Protein AF-A0AAW1Y9J2-F1 (afdb_monomer)

Secondary structure (DSSP, 8-state):
-HHHHHHHHHHHIIIIIHHHHTS--SSPPPHHHHHHHHHHHHHHHHHHHHHHH---TTHHHHHHHHHHHHHHHHHHHHTTGGGGS-HHHHHHHHHHHHHHHHHHHHHHH-S-----HHHHHHHHHHHHHHHHHHHHHHHHHHHHHHHHHHHHHHHHHHHHHHHHHHHHHH-----HHHHHHHHHHHHHHHHTT-

Radius of gyration: 31.31 Å; Cα contacts (8 Å, |Δi|>4): 108; chains: 1; bounding box: 86×33×88 Å

Nearest PDB structures (foldseek):
  4m70-assembly1_A  TM=5.738E-01  e=6.925E-02  Solanum tuberosum
  1x8z-assembly1_A-2  TM=3.101E-01  e=1.936E-01  Arabidopsis thaliana
  1x8z-assembly3_A  TM=3.101E-01  e=1.936E-01  Arabidopsis thaliana
  9b6j-assembly1_A  TM=3.248E-01  e=1.858E+00  Mus musculus
  9crw-assembly1_C  TM=2.148E-01  e=5.411E-01  Candida albicans

Structure (mmCIF, N/CA/C/O backbone):
data_AF-A0AAW1Y9J2-F1
#
_entry.id   AF-A0AAW1Y9J2-F1
#
loop_
_atom_site.group_PDB
_atom_site.id
_atom_site.type_symbol
_atom_site.label_atom_id
_atom_site.label_alt_id
_atom_site.label_comp_id
_atom_site.label_asym_id
_atom_site.label_entity_id
_atom_site.label_seq_id
_atom_site.pdbx_PDB_ins_code
_atom_site.Cartn_x
_atom_site.Cartn_y
_atom_site.Cartn_z
_atom_site.occupancy
_atom_site.B_iso_or_equiv
_atom_site.auth_seq_id
_atom_site.auth_comp_id
_atom_site.auth_asym_id
_atom_site.auth_atom_id
_atom_site.pdbx_PDB_model_num
ATOM 1 N N . MET A 1 1 ? 6.818 15.331 -27.426 1.00 43.34 1 MET A N 1
ATOM 2 C CA . MET A 1 1 ? 6.517 14.108 -26.644 1.00 43.34 1 MET A CA 1
ATOM 3 C C . MET A 1 1 ? 5.775 14.387 -25.335 1.00 43.34 1 MET A C 1
ATOM 5 O O . MET A 1 1 ? 5.009 13.537 -24.921 1.00 43.34 1 MET A O 1
ATOM 9 N N . ASP A 1 2 ? 5.926 15.562 -24.715 1.00 47.47 2 ASP A N 1
ATOM 10 C CA . ASP A 1 2 ? 5.271 15.920 -23.438 1.00 47.47 2 ASP A CA 1
ATOM 11 C C . ASP A 1 2 ? 3.738 16.169 -23.536 1.00 47.47 2 ASP A C 1
ATOM 13 O O . ASP A 1 2 ? 3.001 16.033 -22.562 1.00 47.47 2 ASP A O 1
ATOM 17 N N . GLY A 1 3 ? 3.218 16.491 -24.729 1.00 41.44 3 GLY A N 1
ATOM 18 C CA . GLY A 1 3 ? 1.814 16.889 -24.924 1.00 41.44 3 GLY A CA 1
ATOM 19 C C . GLY A 1 3 ? 0.778 15.760 -24.844 1.00 41.44 3 GLY A C 1
ATOM 20 O O . GLY A 1 3 ? -0.296 15.966 -24.285 1.00 41.44 3 GLY A O 1
ATOM 21 N N . GLU A 1 4 ? 1.084 14.566 -25.358 1.00 44.75 4 GLU A N 1
ATOM 22 C CA . GLU A 1 4 ? 0.134 13.438 -25.364 1.00 44.75 4 GLU A CA 1
ATOM 23 C C . GLU A 1 4 ? -0.032 12.812 -23.981 1.00 44.75 4 GLU A C 1
ATOM 25 O O . GLU A 1 4 ? -1.148 12.49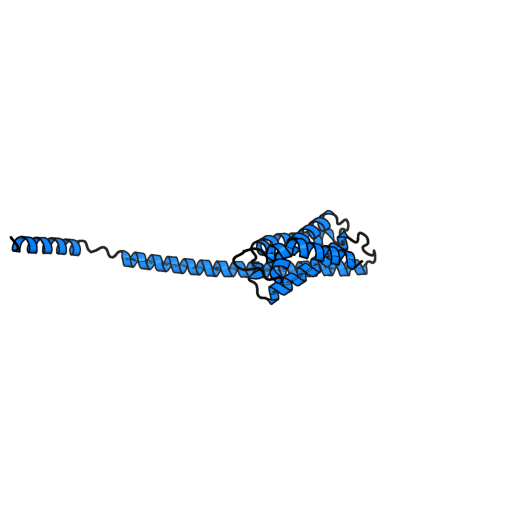9 -23.580 1.00 44.75 4 GLU A O 1
ATOM 30 N N . VAL A 1 5 ? 1.055 12.694 -23.214 1.00 48.16 5 VAL A N 1
ATOM 31 C CA . VAL A 1 5 ? 1.004 12.177 -21.838 1.00 48.16 5 VAL A CA 1
ATOM 32 C C . VAL A 1 5 ? 0.222 13.135 -20.945 1.00 48.16 5 VAL A C 1
ATOM 34 O O . VAL A 1 5 ? -0.673 12.705 -20.221 1.00 48.16 5 VAL A O 1
ATOM 37 N N . LYS A 1 6 ? 0.474 14.446 -21.062 1.00 51.06 6 LYS A N 1
ATOM 38 C CA . LYS A 1 6 ? -0.320 15.468 -20.368 1.00 51.06 6 LYS A CA 1
ATOM 39 C C . LYS A 1 6 ? -1.777 15.473 -20.820 1.00 51.06 6 LYS A C 1
ATOM 41 O O . LYS A 1 6 ? -2.652 15.695 -19.993 1.00 51.06 6 LYS A O 1
ATOM 46 N N . SER A 1 7 ? -2.055 15.210 -22.097 1.00 60.84 7 SER A N 1
ATOM 47 C CA . SER A 1 7 ? -3.420 15.103 -22.622 1.00 60.84 7 SER A CA 1
ATOM 48 C C . SER A 1 7 ? -4.154 13.877 -22.074 1.00 60.84 7 SER A C 1
ATOM 50 O O . SER A 1 7 ? -5.277 14.020 -21.601 1.00 60.84 7 SER A O 1
ATOM 52 N N . LEU A 1 8 ? -3.520 12.701 -22.060 1.00 58.09 8 LEU A N 1
ATOM 53 C CA . LEU A 1 8 ? -4.088 11.471 -21.500 1.00 58.09 8 LEU A CA 1
ATOM 54 C C . LEU A 1 8 ? -4.313 11.590 -19.995 1.00 58.09 8 LEU A C 1
ATOM 56 O O . LEU A 1 8 ? -5.394 11.252 -19.521 1.00 58.09 8 LEU A O 1
ATOM 60 N N . ALA A 1 9 ? -3.338 12.132 -19.262 1.00 58.12 9 ALA A N 1
ATOM 61 C CA . ALA A 1 9 ? -3.473 12.399 -17.836 1.00 58.12 9 ALA A CA 1
ATOM 62 C C . ALA A 1 9 ? -4.612 13.386 -17.554 1.00 58.12 9 ALA A C 1
ATOM 64 O O . ALA A 1 9 ? -5.444 13.129 -16.692 1.00 58.12 9 ALA A O 1
ATOM 65 N N . ARG A 1 10 ? -4.713 14.472 -18.330 1.00 63.59 10 ARG A N 1
ATOM 66 C CA . ARG A 1 10 ? -5.793 15.462 -18.206 1.00 63.59 10 ARG A CA 1
ATOM 67 C C . ARG A 1 10 ? -7.162 14.862 -18.527 1.00 63.59 10 ARG A C 1
ATOM 69 O O . ARG A 1 10 ? -8.117 15.112 -17.804 1.00 63.59 10 ARG A O 1
ATOM 76 N N . LYS A 1 11 ? -7.249 14.019 -19.558 1.00 70.75 11 LYS A N 1
ATOM 77 C CA . LYS A 1 11 ? -8.491 13.348 -19.960 1.00 70.75 11 LYS A CA 1
ATOM 78 C C . LYS A 1 11 ? -8.935 12.302 -18.933 1.00 70.75 11 LYS A C 1
ATOM 80 O O . LYS A 1 11 ? -10.123 12.216 -18.638 1.00 70.75 11 LYS A O 1
ATOM 85 N N . LEU A 1 12 ? -7.998 11.549 -18.350 1.00 65.00 12 LEU A N 1
ATOM 86 C CA . LEU A 1 12 ? -8.255 10.632 -17.231 1.00 65.00 12 LEU A CA 1
ATOM 87 C C . LEU A 1 12 ? -8.737 11.387 -15.985 1.00 65.00 12 LEU A C 1
ATOM 89 O O . LEU A 1 12 ? -9.756 11.006 -15.4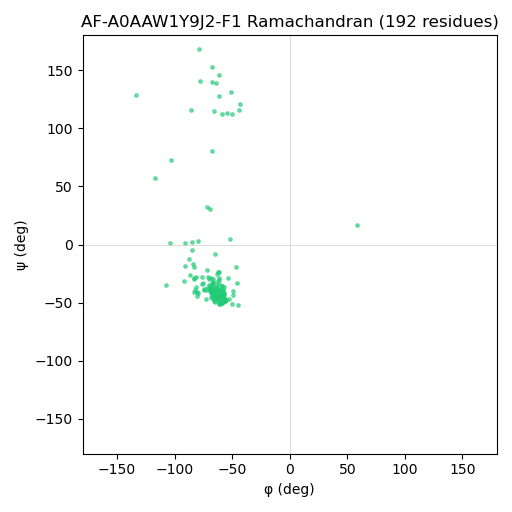15 1.00 65.00 12 LEU A O 1
ATOM 93 N N . VAL A 1 13 ? -8.073 12.493 -15.629 1.00 65.44 13 VAL A N 1
ATOM 94 C CA . VAL A 1 13 ? -8.474 13.392 -14.531 1.00 65.44 13 VAL A CA 1
ATOM 95 C C . VAL A 1 13 ? -9.897 13.915 -14.739 1.00 65.44 13 VAL A C 1
ATOM 97 O O . VAL A 1 13 ? -10.739 13.817 -13.852 1.00 65.44 13 VAL A O 1
ATOM 100 N N . GLU A 1 14 ? -10.214 14.416 -15.932 1.00 68.12 14 GLU A N 1
ATOM 101 C CA . GLU A 1 14 ? -11.544 14.954 -16.239 1.00 68.12 14 GLU A CA 1
ATOM 102 C C . GLU A 1 14 ? -12.645 13.889 -16.245 1.00 68.12 14 GLU A C 1
ATOM 104 O O . GLU A 1 14 ? -13.771 14.187 -15.851 1.00 68.12 14 GLU A O 1
ATOM 109 N N . THR A 1 15 ? -12.328 12.665 -16.673 1.00 71.25 15 THR A N 1
ATOM 110 C CA . THR A 1 15 ? -13.311 11.579 -16.814 1.00 71.25 15 THR A CA 1
ATOM 111 C C . THR A 1 15 ? -13.593 10.881 -15.485 1.00 71.25 15 THR A C 1
ATOM 113 O O . THR A 1 15 ? -14.730 10.487 -15.236 1.00 71.25 15 THR A O 1
ATOM 116 N N . LEU A 1 16 ? -12.578 10.718 -14.632 1.00 63.06 16 LEU A N 1
ATOM 117 C CA . LEU A 1 16 ? -12.678 9.895 -13.427 1.00 63.06 16 LEU A CA 1
ATOM 118 C C . LEU A 1 16 ? -12.731 10.717 -12.132 1.00 63.06 16 LEU A C 1
ATOM 120 O O . LEU A 1 16 ? -13.452 10.335 -11.215 1.00 63.06 16 LEU A O 1
ATOM 124 N N . GLU A 1 17 ? -12.040 11.861 -12.047 1.00 67.50 17 GLU A N 1
ATOM 125 C CA . GLU A 1 17 ? -11.981 12.634 -10.796 1.00 67.50 17 GLU A CA 1
ATOM 126 C C . GLU A 1 17 ? -13.211 13.541 -10.610 1.00 67.50 17 GLU A C 1
ATOM 128 O O . GLU A 1 17 ? -13.752 13.627 -9.506 1.00 67.50 17 GLU A O 1
ATOM 133 N N . LYS A 1 18 ? -13.716 14.176 -11.680 1.00 66.81 18 LYS A N 1
ATOM 134 C CA . LYS A 1 18 ? -14.884 15.084 -11.607 1.00 66.81 18 LYS A CA 1
ATOM 135 C C . LYS A 1 18 ? -16.161 14.428 -11.050 1.00 66.81 18 LYS A C 1
ATOM 137 O O . LYS A 1 18 ? -16.786 15.045 -10.188 1.00 66.81 18 LYS A O 1
ATOM 142 N N . PRO A 1 19 ? -16.567 13.214 -11.475 1.00 66.38 19 PRO A N 1
ATOM 143 C CA . PRO A 1 19 ? -17.771 12.570 -10.942 1.00 66.38 19 PRO A CA 1
ATOM 144 C C . PRO A 1 19 ? -17.642 12.182 -9.464 1.00 66.38 19 PRO A C 1
ATOM 146 O O . PRO A 1 19 ? -18.617 12.249 -8.721 1.00 66.38 19 PRO A O 1
ATOM 149 N N . LEU A 1 20 ? -16.438 11.804 -9.019 1.00 62.31 20 LEU A N 1
ATOM 150 C CA . LEU A 1 20 ? -16.172 11.408 -7.633 1.00 62.31 20 LEU A CA 1
ATOM 151 C C . LEU A 1 20 ? -16.207 12.605 -6.674 1.00 62.31 20 LEU A C 1
ATOM 153 O O . LEU A 1 20 ? -16.742 12.485 -5.571 1.00 62.31 20 LEU A O 1
ATOM 157 N N . LEU A 1 21 ? -15.706 13.764 -7.116 1.00 62.78 21 LEU A N 1
ATOM 158 C CA . LEU A 1 21 ? -15.782 15.032 -6.377 1.00 62.78 21 LEU A CA 1
ATOM 159 C C . LEU A 1 21 ? -17.218 15.555 -6.241 1.00 62.78 21 LEU A C 1
ATOM 161 O O . LEU A 1 21 ? -17.530 16.229 -5.264 1.00 62.78 21 LEU A O 1
ATOM 165 N N . ALA A 1 22 ? -18.082 15.241 -7.210 1.00 60.78 22 ALA A N 1
ATOM 166 C CA . ALA A 1 22 ? -19.486 15.649 -7.237 1.00 60.78 22 ALA A CA 1
ATOM 167 C C . ALA A 1 22 ? -20.444 14.631 -6.581 1.00 60.78 22 ALA A C 1
ATOM 169 O O . ALA A 1 22 ? -21.656 14.837 -6.597 1.00 60.78 22 ALA A O 1
ATOM 170 N N . SER A 1 23 ? -19.933 13.517 -6.042 1.00 59.97 23 SER A N 1
ATOM 171 C CA . SER A 1 23 ? -20.767 12.460 -5.458 1.00 59.97 23 SER A CA 1
ATOM 172 C C . SER A 1 23 ? -21.278 12.825 -4.054 1.00 59.97 23 SER A C 1
ATOM 174 O O . SER A 1 23 ? -20.531 13.360 -3.238 1.00 59.97 23 SER A O 1
ATOM 176 N N . ASN A 1 24 ? -22.538 12.483 -3.746 1.00 53.78 24 ASN A N 1
ATOM 177 C CA . ASN A 1 24 ? -23.208 12.722 -2.450 1.00 53.78 24 ASN A CA 1
ATOM 178 C C . ASN A 1 24 ? -22.699 11.818 -1.300 1.00 53.78 24 ASN A C 1
ATOM 180 O O . ASN A 1 24 ? -23.464 11.418 -0.425 1.00 53.78 24 ASN A O 1
ATOM 184 N N . VAL A 1 25 ? -21.420 11.440 -1.303 1.00 58.00 25 VAL A N 1
ATOM 185 C CA . VAL A 1 25 ? -20.808 10.688 -0.198 1.00 58.00 25 VAL A CA 1
ATOM 186 C C . VAL A 1 25 ? -20.743 11.600 1.038 1.00 58.00 25 VAL A C 1
ATOM 188 O O . VAL A 1 25 ? -20.417 12.775 0.899 1.00 58.00 25 VAL A O 1
ATOM 191 N N . GLU A 1 26 ? -21.023 11.060 2.237 1.00 56.56 26 GLU A N 1
ATOM 192 C CA . GLU A 1 26 ? -21.107 11.762 3.547 1.00 56.56 26 GLU A CA 1
ATOM 193 C C . GLU A 1 26 ? -19.956 12.738 3.851 1.00 56.56 26 GLU A C 1
ATOM 195 O O . GLU A 1 26 ? -20.099 13.650 4.664 1.00 56.56 26 GLU A O 1
ATOM 200 N N . ARG A 1 27 ? -18.824 12.584 3.162 1.00 63.22 27 ARG A N 1
ATOM 201 C CA . ARG A 1 27 ? -17.836 13.643 2.973 1.00 63.22 27 ARG A CA 1
ATOM 202 C C . ARG A 1 27 ? -17.410 13.690 1.503 1.00 63.22 27 ARG A C 1
ATOM 204 O O . ARG A 1 27 ? -16.988 12.654 0.974 1.00 63.22 27 ARG A O 1
ATOM 211 N N . PRO A 1 28 ? -17.441 14.862 0.847 1.00 62.53 28 PRO A N 1
ATOM 212 C CA . PRO A 1 28 ? -16.785 15.016 -0.440 1.00 62.53 28 PRO A CA 1
ATOM 213 C C . PRO A 1 28 ? -15.285 14.765 -0.255 1.00 62.53 28 PRO A C 1
ATOM 215 O O . PRO A 1 28 ? -14.646 15.324 0.641 1.00 62.53 28 PRO A O 1
ATOM 218 N N . LEU A 1 29 ? -14.730 13.873 -1.075 1.00 65.31 29 LEU A N 1
ATOM 219 C CA . LEU A 1 29 ? -13.299 13.590 -1.076 1.00 65.31 29 LEU A CA 1
ATOM 220 C C . LEU A 1 29 ? -12.536 14.845 -1.509 1.00 65.31 29 LEU A C 1
ATOM 222 O O . LEU A 1 29 ? -12.933 15.535 -2.448 1.00 65.31 29 LEU A O 1
ATOM 226 N N . LYS A 1 30 ? -11.412 15.141 -0.859 1.00 70.12 30 LYS A N 1
ATOM 227 C CA . LYS A 1 30 ? -10.513 16.207 -1.324 1.00 70.12 30 LYS A CA 1
ATOM 228 C C . LYS A 1 30 ? -9.880 15.781 -2.649 1.00 70.12 30 LYS A C 1
ATOM 230 O O . LYS A 1 30 ? -9.637 14.595 -2.862 1.00 70.12 30 LYS A O 1
ATOM 235 N N . GLN A 1 31 ? -9.506 16.738 -3.502 1.00 65.25 31 GLN A N 1
ATOM 236 C CA . GLN A 1 31 ? -8.824 16.454 -4.777 1.00 65.25 31 GLN A CA 1
ATOM 237 C C . GLN A 1 31 ? -7.633 15.494 -4.611 1.00 65.25 31 GLN A C 1
ATOM 239 O O . GLN A 1 31 ? -7.429 14.591 -5.416 1.00 65.25 31 GLN A O 1
ATOM 244 N N . SER A 1 32 ? -6.863 15.666 -3.533 1.00 61.09 32 SER A N 1
ATOM 245 C CA . SER A 1 32 ? -5.717 14.817 -3.197 1.00 61.09 32 SER A CA 1
ATOM 246 C C . SER A 1 32 ? -6.095 13.359 -2.911 1.00 61.09 32 SER A C 1
ATOM 248 O O . SER A 1 32 ? -5.312 12.462 -3.197 1.00 61.09 32 SER A O 1
ATOM 250 N N . GLU A 1 33 ? -7.285 13.124 -2.360 1.00 69.62 33 GLU A N 1
ATOM 251 C CA . GLU A 1 33 ? -7.813 11.798 -2.026 1.00 69.62 33 GLU A CA 1
ATOM 252 C C . GLU A 1 33 ? -8.396 11.110 -3.269 1.00 69.62 33 GLU A C 1
ATOM 254 O O . GLU A 1 33 ? -8.165 9.923 -3.498 1.00 69.62 33 GLU A O 1
ATOM 259 N N . VAL A 1 34 ? -9.100 11.878 -4.109 1.00 72.12 34 VAL A N 1
ATOM 260 C CA . VAL A 1 34 ? -9.661 11.402 -5.383 1.00 72.12 34 VAL A CA 1
ATOM 261 C C . VAL A 1 34 ? -8.560 10.963 -6.335 1.00 72.12 34 VAL A C 1
ATOM 263 O O . VAL A 1 34 ? -8.662 9.894 -6.937 1.00 72.12 34 VAL A O 1
ATOM 266 N N . TRP A 1 35 ? -7.484 11.744 -6.419 1.00 72.12 35 TRP A N 1
ATOM 267 C CA . TRP A 1 35 ? -6.334 11.421 -7.253 1.00 72.12 35 TRP A CA 1
ATOM 268 C C . TRP A 1 35 ? -5.780 10.032 -6.914 1.00 72.12 35 TRP A C 1
ATOM 270 O O . TRP A 1 35 ? -5.606 9.184 -7.782 1.00 72.12 35 TRP A O 1
ATOM 280 N N . LEU A 1 36 ? -5.590 9.739 -5.632 1.00 75.00 36 LEU A N 1
ATOM 281 C CA . LEU A 1 36 ? -4.942 8.507 -5.198 1.00 75.00 36 LEU A CA 1
ATOM 282 C C . LEU A 1 36 ? -5.786 7.256 -5.479 1.00 75.00 36 LEU A C 1
ATOM 284 O O . LEU A 1 36 ? -5.266 6.253 -5.966 1.00 75.00 36 LEU A O 1
ATOM 288 N N . ILE A 1 37 ? -7.095 7.341 -5.243 1.00 75.50 37 ILE A N 1
ATOM 289 C CA . ILE A 1 37 ? -8.053 6.265 -5.540 1.00 75.50 37 ILE A CA 1
ATOM 290 C C . ILE A 1 37 ? -8.169 6.032 -7.055 1.00 75.50 37 ILE A C 1
ATOM 292 O O . ILE A 1 37 ? -8.364 4.904 -7.499 1.00 75.50 37 ILE A O 1
ATOM 296 N N . THR A 1 38 ? -8.020 7.091 -7.851 1.00 77.56 38 THR A N 1
ATOM 297 C CA . THR A 1 38 ? -8.190 7.046 -9.308 1.00 77.56 38 THR A CA 1
ATOM 298 C C . THR A 1 38 ? -6.934 6.562 -10.032 1.00 77.56 38 THR A C 1
ATOM 300 O O . THR A 1 38 ? -7.018 5.775 -10.972 1.00 77.56 38 THR A O 1
ATOM 303 N N . TRP A 1 39 ? -5.758 7.012 -9.597 1.00 79.31 39 TRP A N 1
ATOM 304 C CA . TRP A 1 39 ? -4.490 6.751 -10.280 1.00 79.31 39 TRP A CA 1
ATOM 305 C C . TRP A 1 39 ? -3.836 5.439 -9.875 1.00 79.31 39 TRP A C 1
ATOM 307 O O . TRP A 1 39 ? -3.116 4.840 -10.674 1.00 79.31 39 TRP A O 1
ATOM 317 N N . PHE A 1 40 ? -4.114 4.951 -8.668 1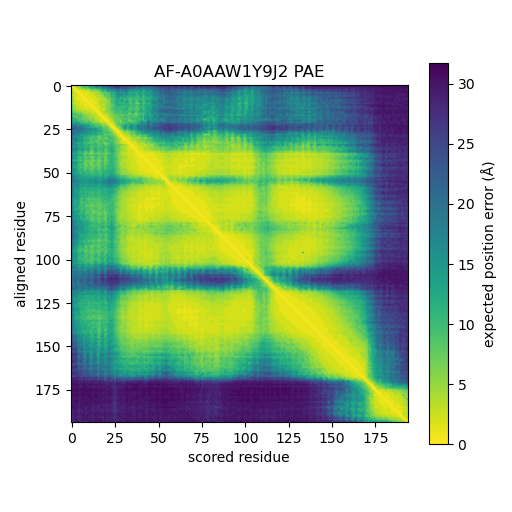.00 88.31 40 PHE A N 1
ATOM 318 C CA . PHE A 1 40 ? -3.563 3.688 -8.201 1.00 88.31 40 PHE A CA 1
ATOM 319 C C . PHE A 1 40 ? -3.932 2.491 -9.107 1.00 88.31 40 PHE A C 1
ATOM 321 O O . PHE A 1 40 ? -3.017 1.787 -9.541 1.00 88.31 40 PHE A O 1
ATOM 328 N N . PRO A 1 41 ? -5.212 2.267 -9.484 1.00 87.19 41 PRO A N 1
ATOM 329 C CA . PRO A 1 41 ? -5.574 1.177 -10.394 1.00 87.19 41 PRO A CA 1
ATOM 330 C C . PRO A 1 41 ? -4.926 1.310 -11.775 1.00 87.19 41 PRO A C 1
ATOM 332 O O . PRO A 1 41 ? -4.567 0.306 -12.389 1.00 87.19 41 PRO A O 1
ATOM 335 N N . VAL A 1 42 ? -4.745 2.546 -12.253 1.00 84.75 42 VAL A N 1
ATOM 336 C CA . VAL A 1 42 ? -4.071 2.822 -13.527 1.00 84.75 42 VAL A CA 1
ATOM 337 C C . VAL A 1 42 ? -2.611 2.389 -13.447 1.00 84.75 42 VAL A C 1
ATOM 339 O O . VAL A 1 42 ? -2.152 1.646 -14.310 1.00 84.75 42 VAL A O 1
ATOM 342 N N . LEU A 1 43 ? -1.881 2.790 -12.402 1.00 88.12 43 LEU A N 1
ATOM 343 C CA . LEU A 1 43 ? -0.491 2.369 -12.230 1.00 88.12 43 LEU A CA 1
ATOM 344 C C . LEU A 1 43 ? -0.370 0.844 -12.123 1.00 88.12 43 LEU A C 1
ATOM 346 O O . LEU A 1 43 ? 0.499 0.262 -12.771 1.00 88.12 43 LEU A O 1
ATOM 350 N N . LEU A 1 44 ? -1.250 0.200 -11.353 1.00 91.12 44 LEU A N 1
ATOM 351 C CA . LEU A 1 44 ? -1.273 -1.255 -11.201 1.00 91.12 44 LEU A CA 1
ATOM 352 C C . LEU A 1 44 ? -1.435 -1.969 -12.555 1.00 91.12 44 LEU A C 1
ATOM 354 O O . LEU A 1 44 ? -0.656 -2.868 -12.874 1.00 91.12 44 LEU A O 1
ATOM 358 N N . ASP A 1 45 ? -2.380 -1.531 -13.389 1.00 88.94 45 ASP A N 1
ATOM 359 C CA . ASP A 1 45 ? -2.581 -2.087 -14.733 1.00 88.94 45 ASP A CA 1
ATOM 360 C C . ASP A 1 45 ? -1.361 -1.860 -15.644 1.00 88.94 45 ASP A C 1
ATOM 362 O O . ASP A 1 45 ? -0.918 -2.772 -16.349 1.00 88.94 45 ASP A O 1
ATOM 366 N N . PHE A 1 46 ? -0.766 -0.666 -15.599 1.00 86.25 46 PHE A N 1
ATOM 367 C CA . PHE A 1 46 ? 0.445 -0.348 -16.356 1.00 86.25 46 PHE A CA 1
ATOM 368 C C . PHE A 1 46 ? 1.624 -1.243 -15.947 1.00 86.25 46 PHE A C 1
ATOM 370 O O . PHE A 1 46 ? 2.303 -1.792 -16.818 1.00 86.25 46 PHE A O 1
ATOM 377 N N . VAL A 1 47 ? 1.847 -1.441 -14.645 1.00 89.69 47 VAL A N 1
ATOM 378 C CA . VAL A 1 47 ? 2.909 -2.317 -14.123 1.00 89.69 47 VAL A CA 1
ATOM 379 C C . VAL A 1 47 ? 2.646 -3.770 -14.507 1.00 89.69 47 VAL A C 1
ATOM 381 O O . VAL A 1 47 ? 3.539 -4.423 -15.041 1.00 89.69 47 VAL A O 1
ATOM 384 N N . SER A 1 48 ? 1.414 -4.255 -14.350 1.00 90.06 48 SER A N 1
ATOM 385 C CA . SER A 1 48 ? 1.005 -5.598 -14.779 1.00 90.06 48 SER A CA 1
ATOM 386 C C . SER A 1 48 ? 1.233 -5.833 -16.279 1.00 90.06 48 SER A C 1
ATOM 388 O O . SER A 1 48 ? 1.674 -6.905 -16.704 1.00 90.06 48 SER A O 1
ATOM 390 N N . LYS A 1 49 ? 0.952 -4.832 -17.121 1.00 86.12 49 LYS A N 1
ATOM 391 C CA . LYS A 1 49 ? 1.240 -4.889 -18.562 1.00 86.12 49 LYS A CA 1
ATOM 392 C C . LYS A 1 49 ? 2.741 -4.888 -18.836 1.00 86.12 49 LYS A C 1
ATOM 394 O O . LYS A 1 49 ? 3.182 -5.645 -19.701 1.00 86.12 49 LYS A O 1
ATOM 399 N N . ALA A 1 50 ? 3.511 -4.064 -18.127 1.00 83.88 50 ALA A N 1
ATOM 400 C CA . ALA A 1 50 ? 4.963 -4.000 -18.263 1.00 83.88 50 ALA A CA 1
ATOM 401 C C . ALA A 1 50 ? 5.623 -5.323 -17.855 1.00 83.88 50 ALA A C 1
ATOM 403 O O . ALA A 1 50 ? 6.442 -5.842 -18.606 1.00 83.88 50 ALA A O 1
ATOM 404 N N . GLU A 1 51 ? 5.194 -5.938 -16.754 1.00 87.56 51 GLU A N 1
ATOM 405 C CA . GLU A 1 51 ? 5.663 -7.251 -16.301 1.00 87.56 51 GLU A CA 1
ATOM 406 C C . GLU A 1 51 ? 5.470 -8.333 -17.375 1.00 87.56 51 GLU A C 1
ATOM 408 O O . GLU A 1 51 ? 6.400 -9.070 -17.715 1.00 87.56 51 GLU A O 1
ATOM 413 N N . LYS A 1 52 ? 4.268 -8.394 -17.964 1.00 86.06 52 LYS A N 1
ATOM 414 C CA . LYS A 1 52 ? 3.916 -9.382 -18.996 1.00 86.06 52 LYS A CA 1
ATOM 415 C C . LYS A 1 52 ? 4.664 -9.156 -20.309 1.00 86.06 52 LYS A C 1
ATOM 417 O O . LYS A 1 52 ? 5.015 -10.122 -20.984 1.00 86.06 52 LYS A O 1
ATOM 422 N N . LYS A 1 53 ? 4.881 -7.894 -20.690 1.00 81.56 53 LYS A N 1
ATOM 423 C CA . LYS A 1 53 ? 5.488 -7.513 -21.977 1.00 81.56 53 LYS A CA 1
ATOM 424 C C . LYS A 1 53 ? 7.007 -7.373 -21.928 1.00 81.56 53 LYS A C 1
ATOM 426 O O . LYS A 1 53 ? 7.634 -7.376 -22.985 1.00 81.56 53 LYS A O 1
ATOM 431 N N . SER A 1 54 ? 7.606 -7.223 -20.747 1.00 76.31 54 SER A N 1
ATOM 432 C CA . SER A 1 54 ? 9.042 -6.988 -20.632 1.00 76.31 54 SER A CA 1
ATOM 433 C C . SER A 1 54 ? 9.831 -8.206 -21.111 1.00 76.31 54 SER A C 1
ATOM 435 O O . SER A 1 54 ? 9.798 -9.286 -20.519 1.00 76.31 54 SER A O 1
ATOM 437 N N . THR A 1 55 ? 10.574 -8.018 -22.200 1.00 71.62 55 THR A N 1
ATOM 438 C CA . THR A 1 55 ? 11.494 -9.015 -22.765 1.00 71.62 55 THR A CA 1
ATOM 439 C C . THR A 1 55 ? 12.887 -8.933 -22.142 1.00 71.62 55 THR A C 1
ATOM 441 O O . THR A 1 55 ? 13.706 -9.838 -22.312 1.00 71.62 55 THR A O 1
ATOM 444 N N . THR A 1 56 ? 13.175 -7.864 -21.391 1.00 73.31 56 THR A N 1
ATOM 445 C CA . THR A 1 56 ? 14.489 -7.659 -20.782 1.00 73.31 56 THR A CA 1
ATOM 446 C C . THR A 1 56 ? 14.557 -8.384 -19.441 1.00 73.31 56 THR A C 1
ATOM 448 O O . THR A 1 56 ? 13.882 -8.003 -18.484 1.00 73.31 56 THR A O 1
ATOM 451 N N . LYS A 1 57 ? 15.440 -9.388 -19.344 1.00 79.38 57 LYS A N 1
ATOM 452 C CA . LYS A 1 57 ? 15.621 -10.212 -18.133 1.00 79.38 57 LYS A CA 1
ATOM 453 C C . LYS A 1 57 ? 15.882 -9.408 -16.851 1.00 79.38 57 LYS A C 1
ATOM 455 O O . LYS A 1 57 ? 15.514 -9.880 -15.787 1.00 79.38 57 LYS A O 1
ATOM 460 N N . MET A 1 58 ? 16.481 -8.215 -16.943 1.00 80.38 58 MET A N 1
ATOM 461 C CA . MET A 1 58 ? 16.757 -7.365 -15.774 1.00 80.38 58 MET A CA 1
ATOM 462 C C . MET A 1 58 ? 15.516 -6.646 -15.224 1.00 80.38 58 MET A C 1
ATOM 464 O O . MET A 1 58 ? 15.429 -6.436 -14.023 1.00 80.38 58 MET A O 1
ATOM 468 N N . PHE A 1 59 ? 14.562 -6.265 -16.083 1.00 82.44 59 PHE A N 1
ATOM 469 C CA . PHE A 1 59 ? 13.401 -5.459 -15.680 1.00 82.44 59 PHE A CA 1
ATOM 470 C C . PHE A 1 59 ? 12.204 -6.318 -15.290 1.00 82.44 59 PHE A C 1
ATOM 472 O O . PHE A 1 59 ? 11.441 -5.941 -14.408 1.00 82.44 59 PHE A O 1
ATOM 479 N N . LYS A 1 60 ? 12.055 -7.494 -15.910 1.00 85.75 60 LYS A N 1
ATOM 480 C CA . LYS A 1 60 ? 10.970 -8.427 -15.600 1.00 85.75 60 LYS A CA 1
ATOM 481 C C . LYS A 1 60 ? 10.813 -8.737 -14.097 1.00 85.75 60 LYS A C 1
ATOM 483 O O . LYS A 1 60 ? 9.696 -8.578 -13.614 1.00 85.75 60 LYS A O 1
ATOM 488 N N . PRO A 1 61 ? 11.866 -9.122 -13.343 1.00 89.81 61 PRO A N 1
ATOM 489 C CA . PRO A 1 61 ? 11.723 -9.359 -11.904 1.00 89.81 61 PRO A CA 1
ATOM 490 C C . PRO A 1 61 ? 11.326 -8.091 -11.136 1.00 89.81 61 PRO A C 1
ATOM 492 O O . PRO A 1 61 ? 10.470 -8.157 -10.266 1.00 89.81 61 PRO A O 1
ATOM 495 N N . LEU A 1 62 ? 11.852 -6.922 -11.517 1.00 90.88 62 LEU A N 1
ATOM 496 C CA . LEU A 1 62 ? 11.531 -5.650 -10.856 1.00 90.88 62 LEU A CA 1
ATOM 497 C C . LEU A 1 62 ? 10.063 -5.266 -11.022 1.00 90.88 62 LEU A C 1
ATOM 499 O O . LEU A 1 62 ? 9.447 -4.765 -10.085 1.00 90.88 62 LEU A O 1
ATOM 503 N N . PHE A 1 63 ? 9.496 -5.501 -12.208 1.00 90.94 63 PHE A N 1
ATOM 504 C CA . PHE A 1 63 ? 8.066 -5.304 -12.416 1.00 90.94 63 PHE A CA 1
ATOM 505 C C . PHE A 1 63 ? 7.233 -6.305 -11.625 1.00 90.94 63 PHE A C 1
ATOM 507 O O . PHE A 1 63 ? 6.214 -5.895 -11.089 1.00 90.94 63 PHE A O 1
ATOM 514 N N . GLY A 1 64 ? 7.669 -7.561 -11.498 1.00 93.19 64 GLY A N 1
ATOM 515 C CA . GLY A 1 64 ? 6.989 -8.556 -10.662 1.00 93.19 64 GLY A CA 1
ATOM 516 C C . GLY A 1 64 ? 6.971 -8.175 -9.177 1.00 93.19 64 GLY A C 1
ATOM 517 O O . GLY A 1 64 ? 5.922 -8.244 -8.530 1.00 93.19 64 GLY A O 1
ATOM 518 N N . ASP A 1 65 ? 8.099 -7.693 -8.651 1.00 95.31 65 ASP A N 1
ATOM 519 C CA . ASP A 1 65 ? 8.199 -7.213 -7.268 1.00 95.31 65 ASP A CA 1
ATOM 520 C C . ASP A 1 65 ? 7.314 -5.982 -7.043 1.00 95.31 65 ASP A C 1
ATOM 522 O O . ASP A 1 65 ? 6.540 -5.926 -6.085 1.00 95.31 65 ASP A O 1
ATOM 526 N N . LEU A 1 66 ? 7.383 -5.009 -7.958 1.00 95.00 66 LEU A N 1
ATOM 527 C CA . LEU A 1 66 ? 6.557 -3.806 -7.907 1.00 95.00 66 LEU A CA 1
ATOM 528 C C . LEU A 1 66 ? 5.062 -4.144 -8.001 1.00 95.00 66 LEU A C 1
ATOM 530 O O . LEU A 1 66 ? 4.266 -3.594 -7.242 1.00 95.00 66 LEU A O 1
ATOM 534 N N . ASN A 1 67 ? 4.683 -5.066 -8.891 1.00 95.25 67 ASN A N 1
ATOM 535 C CA . ASN A 1 67 ? 3.306 -5.524 -9.054 1.00 95.25 67 ASN A CA 1
ATOM 536 C C . ASN A 1 67 ? 2.794 -6.182 -7.767 1.00 95.25 67 ASN A C 1
ATOM 538 O O . ASN A 1 67 ? 1.728 -5.827 -7.275 1.00 95.25 67 ASN A O 1
ATOM 542 N N . SER A 1 68 ? 3.592 -7.064 -7.160 1.00 97.25 68 SER A N 1
ATOM 543 C CA . SER A 1 68 ? 3.251 -7.716 -5.887 1.00 97.25 68 SER A CA 1
ATOM 544 C C . SER A 1 68 ? 3.073 -6.714 -4.742 1.00 97.25 68 SER A C 1
ATOM 546 O O . SER A 1 68 ? 2.152 -6.845 -3.926 1.00 97.25 68 SER A O 1
ATOM 548 N N . THR A 1 69 ? 3.927 -5.687 -4.678 1.00 97.19 69 THR A N 1
ATOM 549 C CA . THR A 1 69 ? 3.794 -4.603 -3.695 1.00 97.19 69 THR A CA 1
ATOM 550 C C . THR A 1 69 ? 2.509 -3.804 -3.924 1.00 97.19 69 THR A C 1
ATOM 552 O O . THR A 1 69 ? 1.793 -3.520 -2.961 1.00 97.19 69 THR A O 1
ATOM 555 N N . LEU A 1 70 ? 2.179 -3.468 -5.175 1.00 95.69 70 LEU A N 1
ATOM 556 C CA . LEU A 1 70 ? 0.944 -2.757 -5.506 1.00 95.69 70 LEU A CA 1
ATOM 557 C C . LEU A 1 70 ? -0.294 -3.612 -5.201 1.00 95.69 70 LEU A C 1
ATOM 559 O O . LEU A 1 70 ? -1.183 -3.140 -4.504 1.00 95.69 70 LEU A O 1
ATOM 563 N N . GLU A 1 71 ? -0.341 -4.886 -5.585 1.00 96.81 71 GLU A N 1
ATOM 564 C CA . GLU A 1 71 ? -1.455 -5.779 -5.218 1.00 96.81 71 GLU A CA 1
ATOM 565 C C . GLU A 1 71 ? -1.639 -5.877 -3.694 1.00 96.81 71 GLU A C 1
ATOM 567 O O . GLU A 1 71 ? -2.759 -5.868 -3.186 1.00 96.81 71 GLU A O 1
ATOM 572 N N . SER A 1 72 ? -0.542 -5.864 -2.933 1.00 96.44 72 SER A N 1
ATOM 573 C CA . SER A 1 72 ? -0.601 -5.829 -1.466 1.00 96.44 72 SER A CA 1
ATOM 574 C C . SER A 1 72 ? -1.128 -4.501 -0.902 1.00 96.44 72 SER A C 1
ATOM 576 O O . SER A 1 72 ? -1.697 -4.486 0.190 1.00 96.44 72 SER A O 1
ATOM 578 N N . LEU A 1 73 ? -0.931 -3.384 -1.610 1.00 94.62 73 LEU A N 1
ATOM 579 C CA . LEU A 1 73 ? -1.423 -2.052 -1.235 1.00 94.62 73 LEU A CA 1
ATOM 580 C C . LEU A 1 73 ? -2.894 -1.833 -1.607 1.00 94.62 73 LEU A C 1
ATOM 582 O O . LEU A 1 73 ? -3.589 -1.079 -0.925 1.00 94.62 73 LEU A O 1
ATOM 586 N N . LYS A 1 74 ? -3.377 -2.509 -2.652 1.00 93.38 74 LYS A N 1
ATOM 587 C CA . LYS A 1 74 ? -4.743 -2.404 -3.175 1.00 93.38 74 LYS A CA 1
ATOM 588 C C . LYS A 1 74 ? -5.842 -2.419 -2.102 1.00 93.38 74 LYS A C 1
ATOM 590 O O . LYS A 1 74 ? -6.616 -1.460 -2.077 1.00 93.38 74 LYS A O 1
ATOM 595 N N . PRO A 1 75 ? -5.899 -3.385 -1.161 1.00 91.88 75 PRO A N 1
ATOM 596 C CA . PRO A 1 75 ? -6.959 -3.400 -0.150 1.00 91.88 75 PRO A CA 1
ATOM 597 C C . PRO A 1 75 ? -6.954 -2.161 0.758 1.00 91.88 75 PRO A C 1
ATOM 599 O O . PRO A 1 75 ? -8.008 -1.760 1.245 1.00 91.88 75 PRO A O 1
ATOM 602 N N . PHE A 1 76 ? -5.797 -1.530 0.984 1.00 90.44 76 PHE A N 1
ATOM 603 C CA . PHE A 1 76 ? -5.699 -0.313 1.794 1.00 90.44 76 PHE A CA 1
ATOM 604 C C . PHE A 1 76 ? -6.184 0.925 1.036 1.00 90.44 76 PHE A C 1
ATOM 606 O O . PHE A 1 76 ? -6.762 1.828 1.641 1.00 90.44 76 PHE A O 1
ATOM 613 N N . VAL A 1 77 ? -5.965 0.967 -0.280 1.00 88.56 77 VAL A N 1
ATOM 614 C CA . VAL A 1 77 ? -6.452 2.047 -1.147 1.00 88.56 77 VAL A CA 1
ATOM 615 C C . VAL A 1 77 ? -7.962 1.948 -1.337 1.00 88.56 77 VAL A C 1
ATOM 617 O O . VAL A 1 77 ? -8.662 2.940 -1.148 1.00 88.56 77 VAL A O 1
ATOM 620 N N . GLU A 1 78 ? -8.480 0.753 -1.629 1.00 86.12 78 GLU A N 1
ATOM 621 C CA . GLU A 1 78 ? -9.919 0.511 -1.817 1.00 86.12 78 GLU A CA 1
ATOM 622 C C . GLU A 1 78 ? -10.724 0.836 -0.555 1.00 86.12 78 GLU A C 1
ATOM 624 O O . GLU A 1 78 ? -11.775 1.473 -0.628 1.00 86.12 78 GLU A O 1
ATOM 629 N N . LYS A 1 79 ? -10.191 0.479 0.621 1.00 84.56 79 LYS A N 1
ATOM 630 C CA . LYS A 1 79 ? -10.780 0.827 1.923 1.00 84.56 79 LYS A CA 1
ATOM 631 C C . LYS A 1 79 ? -10.476 2.254 2.377 1.00 84.56 79 LYS A C 1
ATOM 633 O O . LYS A 1 79 ? 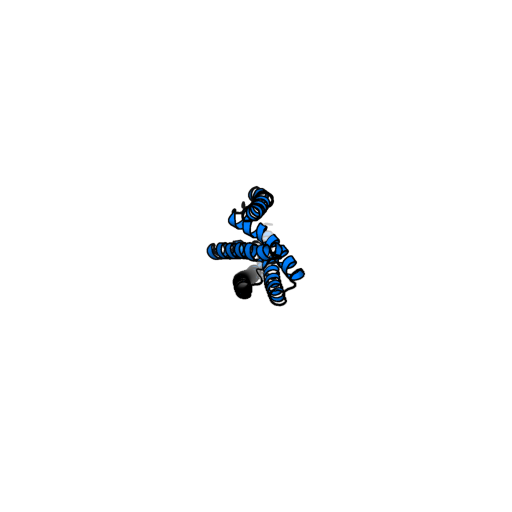-10.857 2.621 3.482 1.00 84.56 79 LYS A O 1
ATOM 638 N N . ARG A 1 80 ? -9.778 3.052 1.560 1.00 85.06 80 ARG A N 1
ATOM 639 C CA . ARG A 1 80 ? -9.390 4.443 1.850 1.00 85.06 80 ARG A CA 1
ATOM 640 C C . ARG A 1 80 ? -8.546 4.625 3.118 1.00 85.06 80 ARG A C 1
ATOM 642 O O . ARG A 1 80 ? -8.345 5.751 3.551 1.00 85.06 80 ARG A O 1
ATOM 649 N N . MET A 1 81 ? -7.960 3.554 3.650 1.00 83.81 81 MET A N 1
ATOM 650 C CA . MET A 1 81 ? -7.131 3.575 4.867 1.00 83.81 81 MET A CA 1
ATOM 651 C C . MET A 1 81 ? -5.868 4.422 4.698 1.00 83.81 81 MET A C 1
ATOM 653 O O . MET A 1 81 ? -5.304 4.944 5.653 1.00 83.81 81 MET A O 1
ATOM 657 N N . VAL A 1 82 ? -5.422 4.564 3.454 1.00 81.50 82 VAL A N 1
ATOM 658 C CA . VAL A 1 82 ? -4.335 5.464 3.063 1.00 81.50 82 VAL A CA 1
ATOM 659 C C . VAL A 1 82 ? -4.650 6.931 3.337 1.00 81.50 82 VAL A C 1
ATOM 661 O O . VAL A 1 82 ? -3.716 7.700 3.492 1.00 81.50 82 VAL A O 1
ATOM 664 N N . LEU A 1 83 ? -5.927 7.317 3.426 1.00 82.62 83 LEU A N 1
ATOM 665 C CA . LEU A 1 83 ? -6.362 8.682 3.737 1.00 82.62 83 LEU A CA 1
ATOM 666 C C . LEU A 1 83 ? -6.404 8.960 5.245 1.00 82.62 83 LEU A C 1
ATOM 668 O O . LEU A 1 83 ? -6.420 10.119 5.650 1.00 82.62 83 LEU A O 1
ATOM 672 N N . ASP A 1 84 ? -6.390 7.905 6.063 1.00 84.62 84 ASP A N 1
ATOM 673 C CA . ASP A 1 84 ? -6.358 7.989 7.529 1.00 84.62 84 ASP A CA 1
ATOM 674 C C . ASP A 1 84 ? -4.928 8.141 8.075 1.00 84.62 84 ASP A C 1
ATOM 676 O O . ASP A 1 84 ? -4.703 8.126 9.289 1.00 84.62 84 ASP A O 1
ATOM 680 N N . LEU A 1 85 ? -3.946 8.223 7.176 1.00 84.88 85 LEU A N 1
ATOM 681 C CA . LEU A 1 85 ? -2.546 8.463 7.490 1.00 84.88 85 LEU A CA 1
ATOM 682 C C . LEU A 1 85 ? -2.273 9.943 7.767 1.00 84.88 85 LEU A C 1
ATOM 684 O O . LEU A 1 85 ? -3.094 10.823 7.494 1.00 84.88 85 LEU A O 1
ATOM 688 N N . ALA A 1 86 ? -1.083 10.232 8.298 1.00 86.62 86 ALA A N 1
ATOM 689 C CA . ALA A 1 86 ? -0.652 11.614 8.452 1.00 86.62 86 ALA A CA 1
ATOM 690 C C . ALA A 1 86 ? -0.573 12.294 7.076 1.00 86.62 86 ALA A C 1
ATOM 692 O O . ALA A 1 86 ? -0.194 11.670 6.087 1.00 86.62 86 ALA A O 1
ATOM 693 N N . LYS A 1 87 ? -0.887 13.593 7.009 1.00 85.56 87 LYS A N 1
ATOM 694 C CA . LYS A 1 87 ? -0.908 14.357 5.748 1.00 85.56 87 LYS A CA 1
ATOM 695 C C . LYS A 1 87 ? 0.369 14.160 4.914 1.00 85.56 87 LYS A C 1
ATOM 697 O O . LYS A 1 87 ? 0.278 13.932 3.713 1.00 85.56 87 LYS A O 1
ATOM 702 N N . GLU A 1 88 ? 1.530 14.188 5.562 1.00 87.50 88 GLU A N 1
ATOM 703 C CA . GLU A 1 88 ? 2.832 13.957 4.926 1.00 87.50 88 GLU A CA 1
ATOM 704 C C . GLU A 1 88 ? 2.945 12.554 4.303 1.00 87.50 88 GLU A C 1
ATOM 706 O O . GLU A 1 88 ? 3.469 12.396 3.204 1.00 87.50 88 GLU A O 1
ATOM 711 N N . GLU A 1 89 ? 2.409 11.524 4.961 1.00 87.56 89 GLU A N 1
ATOM 712 C CA . GLU A 1 89 ? 2.413 10.151 4.447 1.00 87.56 89 GLU A CA 1
ATOM 713 C C . GLU A 1 89 ? 1.484 9.998 3.239 1.00 87.56 89 GLU A C 1
ATOM 715 O O . GLU A 1 89 ? 1.820 9.267 2.307 1.00 87.56 89 GLU A O 1
ATOM 720 N N . VAL A 1 90 ? 0.347 10.703 3.230 1.00 86.44 90 VAL A N 1
ATOM 721 C CA . VAL A 1 90 ? -0.567 10.754 2.077 1.00 86.44 90 VAL A CA 1
ATOM 722 C C . VAL A 1 90 ? 0.106 11.438 0.888 1.00 86.44 90 VAL A C 1
ATOM 724 O O . VAL A 1 90 ? 0.071 10.918 -0.227 1.00 86.44 90 VAL A O 1
ATOM 727 N N . GLU A 1 91 ? 0.743 12.588 1.115 1.00 86.00 91 GLU A N 1
ATOM 728 C CA . GLU A 1 91 ? 1.451 13.345 0.076 1.00 86.00 91 GLU A CA 1
ATOM 729 C C . GLU A 1 91 ? 2.644 12.561 -0.482 1.00 86.00 91 GLU A C 1
ATOM 731 O O . GLU A 1 91 ? 2.820 12.485 -1.699 1.00 86.00 91 GLU A O 1
ATOM 736 N N . ASN A 1 92 ? 3.410 11.896 0.383 1.00 87.81 92 ASN A N 1
ATOM 737 C CA . ASN A 1 92 ? 4.500 11.021 -0.032 1.00 87.81 92 ASN A CA 1
ATOM 738 C C . ASN A 1 92 ? 3.988 9.832 -0.858 1.00 87.81 92 ASN A C 1
ATOM 740 O O . ASN A 1 92 ? 4.561 9.501 -1.896 1.00 87.81 92 ASN A O 1
ATOM 744 N N . PHE A 1 93 ? 2.883 9.207 -0.443 1.00 88.50 93 PHE A N 1
ATOM 745 C CA . PHE A 1 93 ? 2.298 8.102 -1.199 1.00 88.50 93 PHE A CA 1
ATOM 746 C C . PHE A 1 93 ? 1.805 8.554 -2.577 1.00 88.50 93 PHE A C 1
ATOM 748 O O . PHE A 1 93 ? 2.042 7.877 -3.578 1.00 88.50 93 PHE A O 1
ATOM 755 N N . LYS A 1 94 ? 1.199 9.742 -2.655 1.00 85.38 94 LYS A N 1
ATOM 756 C CA . LYS A 1 94 ? 0.825 10.374 -3.921 1.00 85.38 94 LYS A CA 1
ATOM 757 C C . LYS A 1 94 ? 2.041 10.598 -4.829 1.00 85.38 94 LYS A C 1
ATOM 759 O O . LYS A 1 94 ? 2.021 10.163 -5.978 1.00 85.38 94 LYS A O 1
ATOM 764 N N . ALA A 1 95 ? 3.109 11.203 -4.313 1.00 86.31 95 ALA A N 1
ATOM 765 C CA . ALA A 1 95 ? 4.325 11.453 -5.088 1.00 86.31 95 ALA A CA 1
ATOM 766 C C . ALA A 1 95 ? 4.947 10.152 -5.635 1.00 86.31 95 ALA A C 1
ATOM 768 O O . ALA A 1 95 ? 5.443 10.110 -6.761 1.00 86.31 95 ALA A O 1
ATOM 769 N N . GLN A 1 96 ? 4.877 9.058 -4.869 1.00 89.62 96 GLN A N 1
ATOM 770 C CA . GLN A 1 96 ? 5.330 7.738 -5.322 1.00 89.62 96 GLN A CA 1
ATOM 771 C C . GLN A 1 96 ? 4.485 7.203 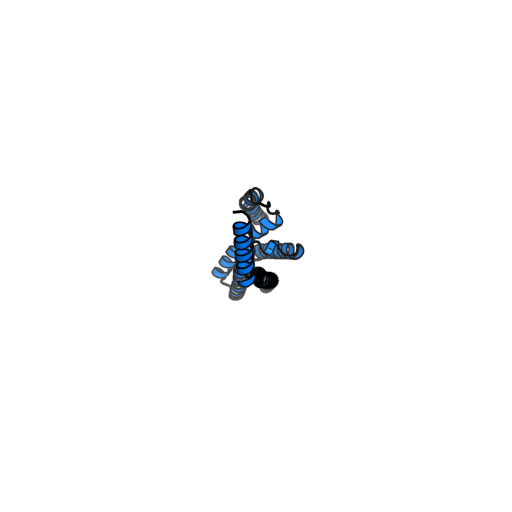-6.484 1.00 89.62 96 GLN A C 1
ATOM 773 O O . GLN A 1 96 ? 5.042 6.657 -7.435 1.00 89.62 96 GLN A O 1
ATOM 778 N N . MET A 1 97 ? 3.164 7.381 -6.443 1.00 88.12 97 MET A N 1
ATOM 779 C CA . MET A 1 97 ? 2.275 6.979 -7.537 1.00 88.12 97 MET A CA 1
ATOM 780 C C . MET A 1 97 ? 2.534 7.787 -8.816 1.00 88.12 97 MET A C 1
ATOM 782 O O . MET A 1 97 ? 2.581 7.206 -9.900 1.00 88.12 97 MET A O 1
ATOM 786 N N . GLU A 1 98 ? 2.765 9.100 -8.699 1.00 84.12 98 GLU A N 1
ATOM 787 C CA . GLU A 1 98 ? 3.119 9.972 -9.832 1.00 84.12 98 GLU A CA 1
ATOM 788 C C . GLU A 1 98 ? 4.444 9.526 -10.466 1.00 84.12 98 GLU A C 1
ATOM 790 O O . GLU A 1 98 ? 4.494 9.227 -11.663 1.00 84.12 98 GLU A O 1
ATOM 795 N N . LYS A 1 99 ? 5.492 9.362 -9.644 1.00 84.75 99 LYS A N 1
ATOM 796 C CA . LYS A 1 99 ? 6.803 8.855 -10.083 1.00 84.75 99 LYS A CA 1
ATOM 797 C C . LYS A 1 99 ? 6.674 7.479 -10.742 1.00 84.75 99 LYS A C 1
ATOM 799 O O . LYS A 1 99 ? 7.298 7.218 -11.769 1.00 84.75 99 LYS A O 1
ATOM 804 N N . GLY A 1 100 ? 5.856 6.591 -10.177 1.00 86.31 100 GLY A N 1
ATOM 805 C CA . GLY A 1 100 ? 5.596 5.268 -10.736 1.00 86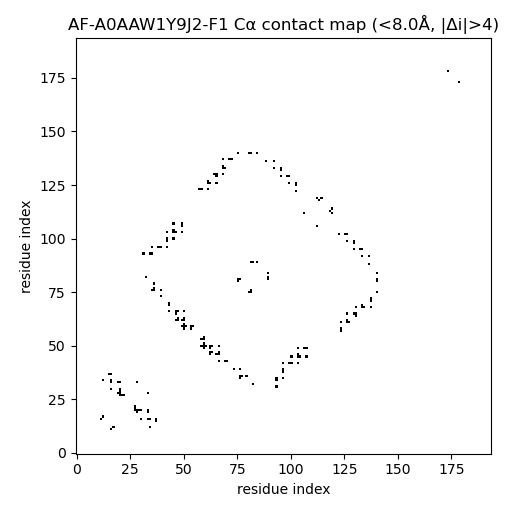.31 100 GLY A CA 1
ATOM 806 C C . GLY A 1 100 ? 4.963 5.324 -12.120 1.00 86.31 100 GLY A C 1
ATOM 807 O O . GLY A 1 100 ? 5.427 4.636 -13.032 1.00 86.31 100 GLY A O 1
ATOM 808 N N . PHE A 1 101 ? 3.957 6.179 -12.303 1.00 83.19 101 PHE A N 1
ATOM 809 C CA . PHE A 1 101 ? 3.302 6.345 -13.596 1.00 83.19 101 PHE A CA 1
ATOM 810 C C . PHE A 1 101 ? 4.289 6.828 -14.660 1.00 83.19 101 PHE A C 1
ATOM 812 O O . PHE A 1 101 ? 4.372 6.231 -15.733 1.00 83.19 101 PHE A O 1
ATOM 819 N N . GLU A 1 102 ? 5.100 7.840 -14.350 1.00 80.75 102 GLU A N 1
ATOM 820 C CA . GLU A 1 102 ? 6.127 8.341 -15.266 1.00 80.75 102 GLU A CA 1
ATOM 821 C C . GLU A 1 102 ? 7.139 7.255 -15.656 1.00 80.75 102 GLU A C 1
ATOM 823 O O . GLU A 1 102 ? 7.458 7.089 -16.836 1.00 80.75 102 GLU A O 1
ATOM 828 N N . LEU A 1 103 ? 7.625 6.468 -14.691 1.00 80.38 103 LEU A N 1
ATOM 829 C CA . LEU A 1 103 ? 8.628 5.427 -14.935 1.00 80.38 103 LEU A CA 1
ATOM 830 C C . LEU A 1 103 ? 8.108 4.295 -15.832 1.00 80.38 103 LEU A C 1
ATOM 832 O O . LEU A 1 103 ? 8.810 3.872 -16.763 1.00 80.38 103 LEU A O 1
ATOM 836 N N . VAL A 1 104 ? 6.887 3.822 -15.564 1.00 76.38 104 VAL A N 1
ATOM 837 C CA . VAL A 1 104 ? 6.276 2.664 -16.238 1.00 76.38 104 VAL A CA 1
ATOM 838 C C . VAL A 1 104 ? 5.710 3.051 -17.599 1.00 76.38 104 VAL A C 1
ATOM 840 O O . VAL A 1 104 ? 5.925 2.341 -18.583 1.00 76.38 104 VAL A O 1
ATOM 843 N N . ASN A 1 105 ? 5.053 4.209 -17.700 1.00 70.44 105 ASN A N 1
ATOM 844 C CA . ASN A 1 105 ? 4.568 4.731 -18.974 1.00 70.44 105 ASN A CA 1
ATOM 845 C C . ASN A 1 105 ? 5.731 4.961 -19.949 1.00 70.44 105 ASN A C 1
ATOM 847 O O . ASN A 1 105 ? 5.650 4.583 -21.117 1.00 70.44 105 ASN A O 1
ATOM 851 N N . ASN A 1 106 ? 6.863 5.469 -19.450 1.00 62.84 106 ASN A N 1
ATOM 852 C CA . ASN A 1 106 ? 8.078 5.576 -20.246 1.00 62.84 106 ASN A CA 1
ATOM 853 C C . ASN A 1 106 ? 8.606 4.211 -20.722 1.00 62.84 106 ASN A C 1
ATOM 855 O O . ASN A 1 106 ? 9.303 4.191 -21.717 1.00 62.84 106 ASN A O 1
ATOM 859 N N . GLU A 1 107 ? 8.327 3.063 -20.094 1.00 61.38 107 GLU A N 1
ATOM 860 C CA . GLU A 1 107 ? 8.672 1.759 -20.709 1.00 61.38 107 GLU A CA 1
ATOM 861 C C . GLU A 1 107 ? 7.675 1.299 -21.758 1.00 61.38 107 GLU A C 1
ATOM 863 O O . GLU A 1 107 ? 8.084 0.841 -22.822 1.00 61.38 107 GLU A O 1
ATOM 868 N N . LEU A 1 108 ? 6.377 1.428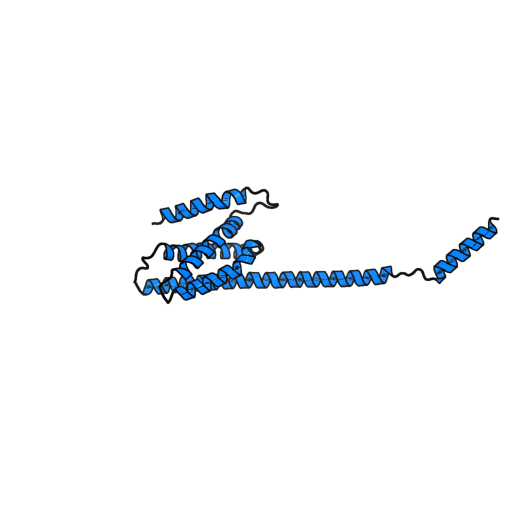 -21.480 1.00 55.38 108 LEU A N 1
ATOM 869 C CA . LEU A 1 108 ? 5.343 0.964 -22.403 1.00 55.38 108 LEU A CA 1
ATOM 870 C C . LEU A 1 108 ? 5.302 1.791 -23.694 1.00 55.38 108 LEU A C 1
ATOM 872 O O . LEU A 1 108 ? 5.034 1.238 -24.760 1.00 55.38 108 LEU A O 1
ATOM 876 N N . LEU A 1 109 ? 5.600 3.091 -23.611 1.00 47.53 109 LEU A N 1
ATOM 877 C CA . LEU A 1 109 ? 5.719 3.978 -24.771 1.00 47.53 109 LEU A CA 1
ATOM 878 C C . LEU A 1 109 ? 7.099 3.890 -25.435 1.00 47.53 109 LEU A C 1
ATOM 880 O O . LEU A 1 109 ? 7.212 4.073 -26.648 1.00 47.53 109 LEU A O 1
ATOM 884 N N . LEU A 1 110 ? 8.154 3.582 -24.674 1.00 46.34 110 LEU A N 1
ATOM 885 C CA . LEU A 1 110 ? 9.510 3.453 -25.200 1.00 46.34 110 LEU A CA 1
ATOM 886 C C . LEU A 1 110 ? 9.914 1.984 -25.338 1.00 46.34 110 LEU A C 1
ATOM 888 O O . LEU A 1 110 ? 10.939 1.562 -24.807 1.00 46.34 110 LEU A O 1
ATOM 892 N N . GLY A 1 111 ? 9.328 1.309 -26.330 1.00 48.50 111 GLY A N 1
ATOM 893 C CA . GLY A 1 111 ? 10.060 0.292 -27.113 1.00 48.50 111 GLY A CA 1
ATOM 894 C C . GLY A 1 111 ? 11.410 0.793 -27.691 1.00 48.50 111 GLY A C 1
ATOM 895 O O . GLY A 1 111 ? 12.086 0.086 -28.431 1.00 48.50 111 GLY A O 1
ATOM 896 N N . ARG A 1 112 ? 11.810 2.023 -27.346 1.00 49.44 112 ARG A N 1
ATOM 897 C CA . ARG A 1 112 ? 13.079 2.705 -27.548 1.00 49.44 112 ARG A CA 1
ATOM 898 C C . ARG A 1 112 ? 13.732 3.035 -26.197 1.00 49.44 112 ARG A C 1
ATOM 900 O O . ARG A 1 112 ? 14.013 4.197 -25.915 1.00 49.44 112 ARG A O 1
ATOM 907 N N . VAL A 1 113 ? 13.982 2.043 -25.342 1.00 51.44 113 VAL A N 1
ATOM 908 C CA . VAL A 1 113 ? 15.032 2.222 -24.329 1.00 51.44 113 VAL A CA 1
ATOM 909 C C . VAL A 1 113 ? 16.306 2.491 -25.119 1.00 51.44 113 VAL A C 1
ATOM 911 O O . VAL A 1 113 ? 16.763 1.629 -25.873 1.00 51.44 113 VAL A O 1
ATOM 914 N N . ASP A 1 114 ? 16.828 3.712 -25.011 1.00 53.12 114 ASP A N 1
ATOM 915 C CA . ASP A 1 114 ? 18.170 4.043 -25.469 1.00 53.12 114 ASP A CA 1
ATOM 916 C C . ASP A 1 114 ? 19.098 2.910 -25.008 1.00 53.12 114 ASP A C 1
ATOM 918 O O . ASP A 1 114 ? 19.193 2.618 -23.814 1.00 53.12 114 ASP A O 1
ATOM 922 N N . ARG A 1 115 ? 19.687 2.184 -25.967 1.00 56.38 115 ARG A N 1
ATOM 923 C CA . ARG A 1 115 ? 20.407 0.930 -25.693 1.00 56.38 115 ARG A CA 1
ATOM 924 C C . ARG A 1 115 ? 21.658 1.145 -24.838 1.00 56.38 115 ARG A C 1
ATOM 926 O O . ARG A 1 115 ? 22.226 0.153 -24.380 1.00 56.38 115 ARG A O 1
ATOM 933 N N . SER A 1 116 ? 22.033 2.403 -24.596 1.00 66.06 116 SER A N 1
ATOM 934 C CA . SER A 1 116 ? 23.024 2.834 -23.617 1.00 66.06 116 SER A CA 1
ATOM 935 C C . SER A 1 116 ? 22.879 2.095 -22.281 1.00 66.06 116 SER A C 1
ATOM 937 O O . SER A 1 116 ? 21.847 2.149 -21.609 1.00 66.06 116 SER A O 1
ATOM 939 N N . TYR A 1 117 ? 23.954 1.412 -21.887 1.00 63.69 117 TYR A N 1
ATOM 940 C CA . TYR A 1 117 ? 24.037 0.641 -20.647 1.00 63.69 117 TYR A CA 1
ATOM 941 C C . TYR A 1 117 ? 23.744 1.529 -19.425 1.00 63.69 117 TYR A C 1
ATOM 943 O O . TYR A 1 117 ? 22.913 1.178 -18.592 1.00 63.69 117 TYR A O 1
ATOM 951 N N . ASN A 1 118 ? 24.310 2.741 -19.381 1.00 71.19 118 ASN A N 1
ATOM 952 C CA . ASN A 1 118 ? 24.177 3.668 -18.251 1.00 71.19 118 ASN A CA 1
ATOM 953 C C . ASN A 1 118 ? 22.719 4.050 -17.954 1.00 71.19 118 ASN A C 1
ATOM 955 O O . ASN A 1 118 ? 22.304 4.072 -16.797 1.00 71.19 118 ASN A O 1
ATOM 959 N N . LYS A 1 119 ? 21.904 4.288 -18.988 1.00 76.12 119 LYS A N 1
ATOM 960 C CA . LYS A 1 119 ? 20.495 4.671 -18.802 1.00 76.12 119 LYS A CA 1
ATOM 961 C C . LYS A 1 119 ? 19.636 3.522 -18.270 1.00 76.12 119 LYS A C 1
ATOM 963 O O . LYS A 1 119 ? 18.690 3.772 -17.524 1.00 76.12 119 LYS A O 1
ATOM 968 N N . LYS A 1 120 ? 19.979 2.269 -18.592 1.00 76.69 120 LYS A N 1
ATOM 969 C CA . LYS A 1 120 ? 19.272 1.090 -18.064 1.00 76.69 120 LYS A CA 1
ATOM 970 C C . LYS A 1 120 ? 19.465 0.939 -16.558 1.00 76.69 120 LYS A C 1
ATOM 972 O O . LYS A 1 120 ? 18.493 0.671 -15.863 1.00 76.69 120 LYS A O 1
ATOM 977 N N . TYR A 1 121 ? 20.680 1.155 -16.053 1.00 81.44 121 TYR A N 1
ATOM 978 C CA . TYR A 1 121 ? 20.960 1.081 -14.613 1.00 81.44 121 TYR A CA 1
ATOM 979 C C . TYR A 1 121 ? 20.305 2.215 -13.833 1.00 81.44 121 TYR A C 1
ATOM 981 O O . TYR A 1 121 ? 19.732 1.966 -12.778 1.00 81.44 121 TYR A O 1
ATOM 989 N N . VAL A 1 122 ? 20.312 3.439 -14.371 1.00 84.62 122 VAL A N 1
ATOM 990 C CA . VAL A 1 122 ? 19.572 4.556 -13.762 1.00 84.62 122 VAL A CA 1
ATOM 991 C C . VAL A 1 122 ? 18.096 4.189 -13.609 1.00 84.62 122 VAL A C 1
ATOM 993 O O . VAL A 1 122 ? 17.531 4.333 -12.529 1.00 84.62 122 VAL A O 1
ATOM 996 N N . LYS A 1 123 ? 17.487 3.631 -14.659 1.00 81.94 123 LYS A N 1
ATOM 997 C CA . LYS A 1 123 ? 16.084 3.217 -14.623 1.00 81.94 123 LYS A CA 1
ATOM 998 C C . LYS A 1 123 ? 15.819 2.054 -13.665 1.00 81.94 123 LYS A C 1
ATOM 1000 O O . LYS A 1 123 ? 14.827 2.062 -12.942 1.00 81.94 123 LYS A O 1
ATOM 1005 N N . MET A 1 124 ? 16.715 1.072 -13.644 1.00 85.62 124 MET A N 1
ATOM 1006 C CA . MET A 1 124 ? 16.671 -0.049 -12.706 1.00 85.62 124 MET A CA 1
ATOM 1007 C C . MET A 1 124 ? 16.650 0.450 -11.259 1.00 85.62 124 MET A C 1
ATOM 1009 O O . MET A 1 124 ? 15.784 0.052 -10.484 1.00 85.62 124 MET A O 1
ATOM 1013 N N . ASN A 1 125 ? 17.551 1.375 -10.924 1.00 89.00 125 ASN A N 1
ATOM 1014 C CA . ASN A 1 125 ? 17.623 1.976 -9.597 1.00 89.00 125 ASN A CA 1
ATOM 1015 C C . ASN A 1 125 ? 16.345 2.753 -9.266 1.00 89.00 125 ASN A C 1
ATOM 1017 O O . ASN A 1 125 ? 15.811 2.601 -8.175 1.00 89.00 125 ASN A O 1
ATOM 1021 N N . GLN A 1 126 ? 15.789 3.504 -10.220 1.00 90.31 126 GLN A N 1
ATOM 1022 C CA . GLN A 1 126 ? 14.525 4.220 -10.016 1.00 90.31 126 GLN A CA 1
ATOM 1023 C C . GLN A 1 126 ? 13.342 3.281 -9.721 1.00 90.31 126 GLN A C 1
ATOM 1025 O O . GLN A 1 126 ? 12.515 3.603 -8.868 1.00 90.31 126 GLN A O 1
ATOM 1030 N N . LEU A 1 127 ? 13.257 2.127 -10.395 1.00 90.12 127 LEU A N 1
ATOM 1031 C CA . LEU A 1 127 ? 12.231 1.111 -10.123 1.00 90.12 127 LEU A CA 1
ATOM 1032 C C . LEU A 1 127 ? 12.438 0.441 -8.757 1.00 90.12 127 LEU A C 1
ATOM 1034 O O . LEU A 1 127 ? 11.469 0.243 -8.024 1.00 90.12 127 LEU A O 1
ATOM 1038 N N . LEU A 1 128 ? 13.687 0.141 -8.391 1.00 92.50 128 LEU A N 1
ATOM 1039 C CA . LEU A 1 128 ? 14.037 -0.405 -7.076 1.00 92.50 128 LEU A CA 1
ATOM 1040 C C . LEU A 1 128 ? 13.681 0.564 -5.944 1.00 92.50 128 LEU A C 1
ATOM 1042 O O . LEU A 1 128 ? 13.029 0.173 -4.977 1.00 92.50 128 LEU A O 1
ATOM 1046 N N . GLU A 1 129 ? 14.054 1.836 -6.079 1.00 94.19 129 GLU A N 1
ATOM 1047 C CA . GLU A 1 129 ? 13.721 2.891 -5.119 1.00 94.19 129 GLU A CA 1
ATOM 1048 C C . GLU A 1 129 ? 12.211 3.055 -4.957 1.00 94.19 129 GLU A C 1
ATOM 1050 O O . GLU A 1 129 ? 11.718 3.196 -3.835 1.00 94.19 129 GLU A O 1
ATOM 1055 N N . LEU A 1 130 ? 11.468 3.030 -6.070 1.00 94.31 130 LEU A N 1
ATOM 1056 C CA . LEU A 1 130 ? 10.012 3.109 -6.049 1.00 94.31 130 LEU A CA 1
ATOM 1057 C C . LEU A 1 130 ? 9.421 1.932 -5.271 1.00 94.31 130 LEU A C 1
ATOM 1059 O O . LEU A 1 130 ? 8.631 2.148 -4.353 1.00 94.31 130 LEU A O 1
ATOM 1063 N N . ASN A 1 131 ? 9.828 0.704 -5.599 1.00 95.12 131 ASN A N 1
ATOM 1064 C CA . ASN A 1 131 ? 9.341 -0.488 -4.914 1.00 95.12 131 ASN A CA 1
ATOM 1065 C C . ASN A 1 131 ? 9.657 -0.441 -3.410 1.00 95.12 131 ASN A C 1
ATOM 1067 O O . ASN A 1 131 ? 8.771 -0.660 -2.589 1.00 95.12 131 ASN A O 1
ATOM 1071 N N . HIS A 1 132 ? 10.882 -0.064 -3.034 1.00 95.62 132 HIS A N 1
ATOM 1072 C CA . HIS A 1 132 ? 11.272 0.085 -1.631 1.00 95.62 132 HIS A CA 1
ATOM 1073 C C . HIS A 1 132 ? 10.418 1.134 -0.897 1.00 95.62 132 HIS A C 1
ATOM 1075 O O . HIS A 1 132 ? 9.954 0.909 0.223 1.00 95.62 132 HIS A O 1
ATOM 1081 N N . SER A 1 133 ? 10.148 2.265 -1.549 1.00 94.50 133 SER A N 1
ATOM 1082 C CA . SER A 1 133 ? 9.310 3.334 -0.994 1.00 94.50 133 SER A CA 1
ATOM 1083 C C . SER A 1 133 ? 7.869 2.865 -0.764 1.00 94.50 133 SER A C 1
ATOM 1085 O O . SER A 1 133 ? 7.299 3.105 0.303 1.00 94.50 133 SER A O 1
ATOM 1087 N N . LEU A 1 134 ? 7.309 2.111 -1.712 1.00 94.81 134 LEU A N 1
ATOM 1088 C CA . LEU A 1 134 ? 5.965 1.544 -1.605 1.00 94.81 134 LEU A CA 1
ATOM 1089 C C . LEU A 1 134 ? 5.880 0.432 -0.548 1.00 94.81 134 LEU A C 1
ATOM 1091 O O . LEU A 1 134 ? 4.897 0.357 0.189 1.00 94.81 134 LEU A O 1
ATOM 1095 N N . GLN A 1 135 ? 6.920 -0.391 -0.396 1.00 96.31 135 GLN A N 1
ATOM 1096 C CA . GLN A 1 135 ? 7.003 -1.385 0.682 1.00 96.31 135 GLN A CA 1
ATOM 1097 C C . GLN A 1 135 ? 7.074 -0.731 2.066 1.00 96.31 135 GLN A C 1
ATOM 1099 O O . GLN A 1 135 ? 6.456 -1.215 3.024 1.00 96.31 135 GLN A O 1
ATOM 1104 N N . ARG A 1 136 ? 7.778 0.402 2.185 1.00 94.75 136 ARG A N 1
ATOM 1105 C CA . ARG A 1 136 ? 7.758 1.216 3.406 1.00 94.75 136 ARG A CA 1
ATOM 1106 C C . ARG A 1 136 ? 6.343 1.713 3.697 1.00 94.75 136 ARG A C 1
ATOM 1108 O O . ARG A 1 136 ? 5.894 1.583 4.836 1.00 94.75 136 ARG A O 1
ATOM 1115 N N . GLN A 1 137 ? 5.624 2.208 2.688 1.00 92.75 137 GLN A N 1
ATOM 1116 C CA . GLN A 1 137 ? 4.236 2.643 2.855 1.00 92.75 137 GLN A CA 1
ATOM 1117 C C . GLN A 1 137 ? 3.323 1.496 3.311 1.00 92.75 137 GLN A C 1
ATOM 1119 O O . GLN A 1 137 ? 2.562 1.639 4.268 1.00 92.75 137 GLN A O 1
ATOM 1124 N N . LEU A 1 138 ? 3.446 0.327 2.682 1.00 94.88 138 LEU A N 1
ATOM 1125 C CA . LEU A 1 138 ? 2.713 -0.877 3.067 1.00 94.88 138 LEU A CA 1
ATOM 1126 C C . LEU A 1 138 ? 2.989 -1.265 4.528 1.00 94.88 138 LEU A C 1
ATOM 1128 O O . LEU A 1 138 ? 2.083 -1.658 5.262 1.00 94.88 138 LEU A O 1
ATOM 1132 N N . SER A 1 139 ? 4.237 -1.121 4.973 1.00 94.75 139 SER A N 1
ATOM 1133 C CA . SER A 1 139 ? 4.634 -1.407 6.354 1.00 94.75 139 SER A CA 1
ATOM 1134 C C . SER A 1 139 ? 3.998 -0.440 7.356 1.00 94.75 139 SER A C 1
ATOM 1136 O O . SER A 1 139 ? 3.571 -0.874 8.427 1.00 94.75 139 SER A O 1
ATOM 1138 N N . ILE A 1 140 ? 3.895 0.848 7.014 1.00 92.00 140 ILE A N 1
ATOM 1139 C CA . ILE A 1 140 ? 3.198 1.859 7.827 1.00 92.00 140 ILE A CA 1
ATOM 1140 C C . ILE A 1 140 ? 1.719 1.486 7.976 1.00 92.00 140 ILE A C 1
ATOM 1142 O O . ILE A 1 140 ? 1.215 1.388 9.096 1.00 92.00 140 ILE A O 1
ATOM 1146 N N . LEU A 1 141 ? 1.048 1.182 6.863 1.00 92.62 141 LEU A N 1
ATOM 1147 C CA . LEU A 1 141 ? -0.368 0.803 6.844 1.00 92.62 141 LEU A CA 1
ATOM 1148 C C . LEU A 1 141 ? -0.649 -0.453 7.678 1.00 92.62 141 LEU A C 1
ATOM 1150 O O . LEU A 1 141 ? -1.596 -0.485 8.468 1.00 92.62 141 LEU A O 1
ATOM 1154 N N . ARG A 1 142 ? 0.204 -1.477 7.562 1.00 94.00 142 ARG A N 1
ATOM 1155 C CA . ARG A 1 142 ? 0.101 -2.705 8.364 1.00 94.00 142 ARG A CA 1
ATOM 1156 C C . ARG A 1 142 ? 0.265 -2.430 9.856 1.00 94.00 142 ARG A C 1
ATOM 1158 O O . ARG A 1 142 ? -0.534 -2.924 10.649 1.00 94.00 142 ARG A O 1
ATOM 1165 N N . LYS A 1 143 ? 1.256 -1.620 10.244 1.00 93.31 143 LYS A N 1
ATOM 1166 C CA . LYS A 1 143 ? 1.479 -1.239 11.649 1.00 93.31 143 LYS A CA 1
ATOM 1167 C C . LYS A 1 143 ? 0.294 -0.471 12.223 1.00 93.31 143 LYS A C 1
ATOM 1169 O O . LYS A 1 143 ? -0.149 -0.790 13.323 1.00 93.31 143 LYS A O 1
ATOM 1174 N N . LYS A 1 144 ? -0.243 0.494 11.470 1.00 90.19 144 LYS A N 1
ATOM 1175 C CA . LYS A 1 144 ? -1.439 1.244 11.869 1.00 90.19 144 LYS A CA 1
ATOM 1176 C C . LYS A 1 144 ? -2.625 0.307 12.093 1.00 90.19 144 LYS A C 1
ATOM 1178 O O . LYS A 1 144 ? -3.202 0.316 13.172 1.00 90.19 144 LYS A O 1
ATOM 1183 N N . THR A 1 145 ? -2.904 -0.566 11.128 1.00 90.50 145 THR A N 1
ATOM 1184 C CA . THR A 1 145 ? -4.007 -1.539 11.214 1.00 90.50 145 THR A CA 1
ATOM 1185 C C . THR A 1 145 ? -3.869 -2.446 12.439 1.00 90.50 145 THR A C 1
ATOM 1187 O O . THR A 1 145 ? -4.826 -2.631 13.182 1.00 90.50 145 THR A O 1
ATOM 1190 N N . ALA A 1 146 ? -2.670 -2.979 12.696 1.00 91.75 146 ALA A N 1
ATOM 1191 C CA . ALA A 1 146 ? -2.420 -3.821 13.866 1.00 91.75 146 ALA A CA 1
ATOM 1192 C C . ALA A 1 146 ? -2.602 -3.059 15.191 1.00 91.75 146 ALA A C 1
ATOM 1194 O O . ALA A 1 146 ? -3.137 -3.607 16.156 1.00 91.75 146 ALA A O 1
ATOM 1195 N N . SER A 1 147 ? -2.180 -1.791 15.241 1.00 91.94 147 SER A N 1
ATOM 1196 C CA . SER A 1 147 ? -2.369 -0.935 16.415 1.00 91.94 147 SER A CA 1
ATOM 1197 C C . SER A 1 147 ? -3.844 -0.632 16.668 1.00 91.94 147 SER A C 1
ATOM 1199 O O . SER A 1 147 ? -4.296 -0.743 17.807 1.00 91.94 147 SER A O 1
ATOM 1201 N N . ASP A 1 148 ? -4.595 -0.300 15.620 1.00 89.75 148 ASP A N 1
ATOM 1202 C CA . ASP A 1 148 ? -6.016 0.029 15.721 1.00 89.75 148 ASP A CA 1
ATOM 1203 C C . ASP A 1 148 ? -6.828 -1.206 16.167 1.00 89.75 148 ASP A C 1
ATOM 1205 O O . ASP A 1 148 ? -7.580 -1.116 17.138 1.00 89.75 148 ASP A O 1
ATOM 1209 N N . LEU A 1 149 ? -6.552 -2.391 15.602 1.00 91.50 149 LEU A N 1
ATOM 1210 C CA . LEU A 1 149 ? -7.140 -3.664 16.058 1.00 91.50 149 LEU A CA 1
ATOM 1211 C C . LEU A 1 149 ? -6.803 -3.987 17.523 1.00 91.50 149 LEU A C 1
ATOM 1213 O O . LEU A 1 149 ? -7.641 -4.502 18.262 1.00 91.50 149 LEU A O 1
ATOM 1217 N N . SER A 1 150 ? -5.581 -3.680 17.967 1.00 92.62 150 SER A N 1
ATOM 1218 C CA . SER A 1 150 ? -5.174 -3.915 19.359 1.00 92.62 150 SER A CA 1
ATOM 1219 C C . SER A 1 150 ? -5.948 -3.026 20.338 1.00 92.62 150 SER A C 1
ATOM 1221 O O . SER A 1 150 ? -6.365 -3.493 21.398 1.00 92.62 150 SER A O 1
ATOM 1223 N N . LYS A 1 151 ? -6.183 -1.756 19.983 1.00 92.69 151 LYS A N 1
ATOM 1224 C CA . LYS A 1 151 ? -6.990 -0.822 20.790 1.00 92.69 151 LYS A CA 1
ATOM 1225 C C . LYS A 1 151 ? -8.461 -1.232 20.841 1.00 92.69 151 LYS A C 1
ATOM 1227 O O . LYS A 1 151 ? -9.094 -1.121 21.893 1.00 92.69 151 LYS A O 1
ATOM 1232 N N . GLU A 1 152 ? -9.000 -1.709 19.723 1.00 91.81 152 GLU A N 1
ATOM 1233 C CA . GLU A 1 152 ? -10.373 -2.211 19.642 1.00 91.81 152 GLU A CA 1
ATOM 1234 C C . GLU A 1 152 ? -10.563 -3.458 20.516 1.00 91.81 152 GLU A C 1
ATOM 1236 O O . 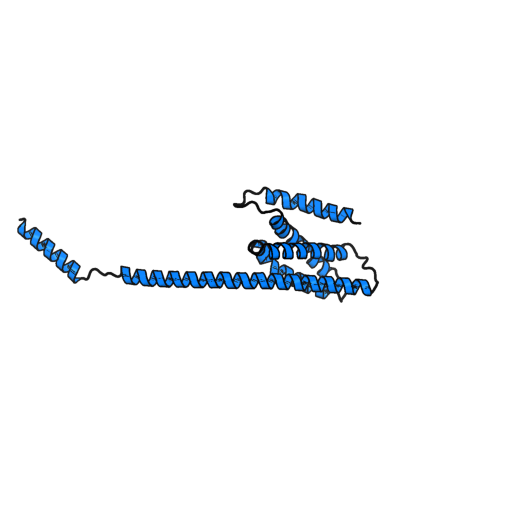GLU A 1 152 ? -11.508 -3.525 21.305 1.00 91.81 152 GLU A O 1
ATOM 1241 N N . LEU A 1 153 ? -9.619 -4.403 20.467 1.00 93.38 153 LEU A N 1
ATOM 1242 C CA . LEU A 1 153 ? -9.637 -5.593 21.316 1.00 93.38 153 LEU A CA 1
ATOM 1243 C C . LEU A 1 153 ? -9.605 -5.237 22.809 1.00 93.38 153 LEU A C 1
ATOM 1245 O O . LEU A 1 153 ? -10.346 -5.819 23.601 1.00 93.38 153 LEU A O 1
ATOM 1249 N N . GLU A 1 154 ? -8.775 -4.270 23.196 1.00 93.19 154 GLU A N 1
ATOM 1250 C CA . GLU A 1 154 ? -8.692 -3.820 24.586 1.00 93.19 154 GLU A CA 1
ATOM 1251 C C . GLU A 1 154 ? -9.986 -3.130 25.043 1.00 93.19 154 GLU A C 1
ATOM 1253 O O . GLU A 1 154 ? -10.492 -3.385 26.138 1.00 93.19 154 GLU A O 1
ATOM 1258 N N . SER A 1 155 ? -10.591 -2.324 24.169 1.00 93.12 155 SER A N 1
ATOM 1259 C CA . SER A 1 155 ? -11.901 -1.713 24.420 1.00 93.12 155 SER A CA 1
ATOM 1260 C C . SER A 1 155 ? -12.991 -2.775 24.601 1.00 93.12 155 SER A C 1
ATOM 1262 O O . SER A 1 155 ? -13.783 -2.696 25.541 1.00 93.12 155 SER A O 1
ATOM 1264 N N . SER A 1 156 ? -12.988 -3.817 23.765 1.00 92.00 156 SER A N 1
ATOM 1265 C CA . SER A 1 156 ? -13.917 -4.949 23.862 1.00 92.00 156 SER A CA 1
ATOM 1266 C C . SER A 1 156 ? -13.761 -5.717 25.181 1.00 92.00 156 SER A C 1
ATOM 1268 O O . SER A 1 156 ? -14.750 -5.979 25.869 1.00 92.00 156 SER A O 1
ATOM 1270 N N . ARG A 1 157 ? -12.523 -5.992 25.617 1.00 92.38 157 ARG A N 1
ATOM 1271 C CA . ARG A 1 157 ? -12.253 -6.618 26.926 1.00 92.38 157 ARG A CA 1
ATOM 1272 C C . ARG A 1 157 ? -12.793 -5.794 28.089 1.00 92.38 157 ARG A C 1
ATOM 1274 O O . ARG A 1 157 ? -13.388 -6.356 29.009 1.00 92.38 157 ARG A O 1
ATOM 1281 N N . ASN A 1 158 ? -12.626 -4.474 28.037 1.00 92.75 158 ASN A N 1
ATOM 1282 C CA . ASN A 1 158 ? -13.157 -3.576 29.059 1.00 92.75 158 ASN A CA 1
ATOM 1283 C C . ASN A 1 158 ? -14.689 -3.627 29.118 1.00 92.75 158 ASN A C 1
ATOM 1285 O O . ASN A 1 158 ? -15.252 -3.711 30.211 1.00 92.75 158 ASN A O 1
ATOM 1289 N N . ILE A 1 159 ? -15.364 -3.656 27.965 1.00 92.69 159 ILE A N 1
ATOM 1290 C CA . ILE A 1 159 ? -16.824 -3.817 27.893 1.00 92.69 159 ILE A CA 1
ATOM 1291 C C . ILE A 1 159 ? -17.248 -5.152 28.512 1.00 92.69 159 ILE A C 1
ATOM 1293 O O . ILE A 1 159 ? -18.111 -5.161 29.388 1.00 92.69 159 ILE A O 1
ATOM 1297 N N . VAL A 1 160 ? -16.610 -6.265 28.136 1.00 92.88 160 VAL A N 1
ATOM 1298 C CA . VAL A 1 160 ? -16.911 -7.595 28.699 1.00 92.88 160 VAL A CA 1
ATOM 1299 C C . VAL A 1 160 ? -16.743 -7.606 30.221 1.00 92.88 160 VAL A C 1
ATOM 1301 O O . VAL A 1 160 ? -17.594 -8.134 30.943 1.00 92.88 160 VAL A O 1
ATOM 1304 N N . ALA A 1 161 ? -15.685 -6.975 30.736 1.00 92.44 161 ALA A N 1
ATOM 1305 C CA . ALA A 1 161 ? -15.443 -6.879 32.171 1.00 92.44 161 ALA A CA 1
ATOM 1306 C C . ALA A 1 161 ? -16.506 -6.035 32.897 1.00 92.44 161 ALA A C 1
ATOM 1308 O O . ALA A 1 161 ? -16.908 -6.378 34.012 1.00 92.44 161 ALA A O 1
ATOM 1309 N N . LEU A 1 162 ? -16.974 -4.941 32.287 1.00 92.50 162 LEU A N 1
ATOM 1310 C CA . LEU A 1 162 ? -18.054 -4.112 32.827 1.00 92.50 162 LEU A CA 1
ATOM 1311 C C . LEU A 1 162 ? -19.395 -4.849 32.816 1.00 92.50 162 LEU A C 1
ATOM 1313 O O . LEU A 1 162 ? -20.071 -4.854 33.843 1.00 92.50 162 LEU A O 1
ATOM 1317 N N . VAL A 1 163 ? -19.742 -5.525 31.717 1.00 91.38 163 VAL A N 1
ATOM 1318 C CA . VAL A 1 163 ? -20.949 -6.365 31.619 1.00 91.38 163 VAL A CA 1
ATOM 1319 C C . VAL A 1 163 ? -20.933 -7.443 32.702 1.00 91.38 163 VAL A C 1
ATOM 1321 O O . VAL A 1 163 ? -21.871 -7.524 33.488 1.00 91.38 163 VAL A O 1
ATOM 1324 N N . SER A 1 164 ? -19.817 -8.159 32.860 1.00 90.25 164 SER A N 1
ATOM 1325 C CA . SER A 1 164 ? -19.658 -9.177 33.912 1.00 90.25 164 SER A CA 1
ATOM 1326 C C . SER A 1 164 ? -19.841 -8.607 35.328 1.00 90.25 164 SER A C 1
ATOM 1328 O O . SER A 1 164 ? -20.347 -9.280 36.226 1.00 90.25 164 SER A O 1
ATOM 1330 N N . LYS A 1 165 ? -19.401 -7.363 35.578 1.00 90.00 165 LYS A N 1
ATOM 1331 C CA . LYS A 1 165 ? -19.615 -6.680 36.867 1.00 90.00 165 LYS A CA 1
ATOM 1332 C C . LYS A 1 165 ? -21.073 -6.272 37.057 1.00 90.00 165 LYS A C 1
ATOM 1334 O O . LYS A 1 165 ? -21.563 -6.348 38.182 1.00 90.00 165 LYS A O 1
ATOM 1339 N N . LEU A 1 166 ? -21.739 -5.814 35.999 1.00 86.50 166 LEU A N 1
ATOM 1340 C CA . LEU A 1 166 ? -23.151 -5.444 36.034 1.00 86.50 166 LEU A CA 1
ATOM 1341 C C . LEU A 1 166 ? -24.023 -6.668 36.289 1.00 86.50 166 LEU A C 1
ATOM 1343 O O . LEU A 1 166 ? -24.797 -6.634 37.233 1.00 86.50 166 LEU A O 1
ATOM 1347 N N . GLU A 1 167 ? -23.818 -7.771 35.570 1.00 83.69 167 GLU A N 1
ATOM 1348 C CA . GLU A 1 167 ? -24.543 -9.030 35.791 1.00 83.69 167 GLU A CA 1
ATOM 1349 C C . GLU A 1 167 ? -24.468 -9.482 37.255 1.00 83.69 167 GLU A C 1
ATOM 1351 O O . GLU A 1 167 ? -25.497 -9.744 37.874 1.00 83.69 167 GLU A O 1
ATOM 1356 N N . LYS A 1 168 ? -23.269 -9.453 37.858 1.00 82.69 168 LYS A N 1
ATOM 1357 C CA . LYS A 1 168 ? -23.072 -9.764 39.287 1.00 82.69 168 LYS A CA 1
ATOM 1358 C C . LYS A 1 168 ? -23.812 -8.817 40.238 1.00 82.69 168 LYS A C 1
ATOM 1360 O O . LYS A 1 168 ? -24.160 -9.213 41.348 1.00 82.69 168 LYS A O 1
ATOM 1365 N N . ARG A 1 169 ? -24.014 -7.555 39.845 1.00 79.12 169 ARG A N 1
ATOM 1366 C CA . ARG A 1 169 ? -24.772 -6.561 40.625 1.00 79.12 169 ARG A CA 1
ATOM 1367 C C . ARG A 1 169 ? -26.277 -6.680 40.406 1.00 79.12 169 ARG A C 1
ATOM 1369 O O . ARG A 1 169 ? -27.030 -6.345 41.309 1.00 79.12 169 ARG A O 1
ATOM 1376 N N . THR A 1 170 ? -26.719 -7.142 39.241 1.00 63.22 170 THR A N 1
ATOM 1377 C CA . THR A 1 170 ? -28.140 -7.321 38.916 1.00 63.22 170 THR A CA 1
ATOM 1378 C C . THR A 1 170 ? -28.682 -8.652 39.441 1.00 63.22 170 THR A C 1
ATOM 1380 O O . THR A 1 170 ? -29.878 -8.756 39.689 1.00 63.22 170 THR A O 1
ATOM 1383 N N . THR A 1 171 ? -27.825 -9.634 39.749 1.00 56.62 171 THR A N 1
ATOM 1384 C CA . THR A 1 171 ? -28.180 -10.843 40.519 1.00 56.62 171 THR A CA 1
ATOM 1385 C C . THR A 1 171 ? -28.481 -10.573 42.002 1.00 56.62 171 THR A C 1
ATOM 1387 O O . THR A 1 171 ? -28.275 -11.450 42.841 1.00 56.62 171 THR A O 1
ATOM 1390 N N . VAL A 1 172 ? -29.012 -9.396 42.357 1.00 57.84 172 VAL A N 1
ATOM 1391 C CA . VAL A 1 172 ? -29.767 -9.226 43.607 1.00 57.84 172 VAL A CA 1
ATOM 1392 C C . VAL A 1 172 ? -31.051 -10.038 43.450 1.00 57.84 172 VAL A C 1
ATOM 1394 O O . VAL A 1 172 ? -32.119 -9.544 43.103 1.00 57.84 172 VAL A O 1
ATOM 1397 N N . VAL A 1 173 ? -30.910 -11.343 43.664 1.00 60.50 173 VAL A N 1
ATOM 1398 C CA . VAL A 1 173 ? -32.001 -12.227 44.032 1.00 60.50 173 VAL A CA 1
ATOM 1399 C C . VAL A 1 173 ? -32.602 -11.580 45.267 1.00 60.50 173 VAL A C 1
ATOM 1401 O O . VAL A 1 173 ? -31.920 -11.505 46.288 1.00 60.50 173 VAL A O 1
ATOM 1404 N N . VAL A 1 174 ? -33.838 -11.077 45.180 1.00 57.88 174 VAL A N 1
ATOM 1405 C CA . VAL A 1 174 ? -34.614 -10.774 46.387 1.00 57.88 174 VAL A CA 1
ATOM 1406 C C . VAL A 1 174 ? -34.531 -12.046 47.226 1.00 57.88 174 VAL A C 1
ATOM 1408 O O . VAL A 1 174 ? -35.014 -13.086 46.762 1.00 57.88 174 VAL A O 1
ATOM 1411 N N . PRO A 1 175 ? -33.849 -12.026 48.388 1.00 66.38 175 PRO A N 1
ATOM 1412 C CA . PRO A 1 175 ? -33.695 -13.213 49.202 1.00 66.38 175 PRO A CA 1
ATOM 1413 C C . PRO A 1 175 ? -35.083 -13.801 49.406 1.00 66.38 175 PRO A C 1
ATOM 1415 O O . PRO A 1 175 ? -36.015 -13.061 49.731 1.00 66.38 175 PRO A O 1
ATOM 1418 N N . LYS A 1 176 ? -35.241 -15.111 49.183 1.00 64.00 176 LYS A N 1
ATOM 1419 C CA . LYS A 1 176 ? -36.535 -15.803 49.327 1.00 64.00 176 LYS A CA 1
ATOM 1420 C C . LYS A 1 176 ? -37.238 -15.405 50.628 1.00 64.00 176 LYS A C 1
ATOM 1422 O O . LYS A 1 176 ? -38.450 -15.241 50.635 1.00 64.00 176 LYS A O 1
ATOM 1427 N N . GLU A 1 177 ? -36.455 -15.141 51.669 1.00 69.62 177 GLU A N 1
ATOM 1428 C CA . GLU A 1 177 ? -36.903 -14.697 52.983 1.00 69.62 177 GLU A CA 1
ATOM 1429 C C . GLU A 1 177 ? -37.456 -13.274 53.033 1.00 69.62 177 GLU A C 1
ATOM 1431 O O . GLU A 1 177 ? -38.434 -13.032 53.728 1.00 69.62 177 GLU A O 1
ATOM 1436 N N . GLN A 1 178 ? -36.927 -12.339 52.246 1.00 73.06 178 GLN A N 1
ATOM 1437 C CA . GLN A 1 178 ? -37.510 -11.002 52.112 1.00 73.06 178 GLN A CA 1
ATOM 1438 C C . GLN A 1 178 ? -38.846 -11.046 51.361 1.00 73.06 178 GLN A C 1
ATOM 1440 O O . GLN A 1 178 ? -39.795 -10.380 51.770 1.00 73.06 178 GLN A O 1
ATOM 1445 N N . ALA A 1 179 ? -38.956 -11.885 50.327 1.00 71.94 179 ALA A N 1
ATOM 1446 C CA . ALA A 1 179 ? -40.227 -12.116 49.640 1.00 71.94 179 ALA A CA 1
ATOM 1447 C C . ALA A 1 179 ? -41.253 -12.806 50.560 1.00 71.94 179 ALA A C 1
ATOM 1449 O O . ALA A 1 179 ? -42.414 -12.406 50.606 1.00 71.94 179 ALA A O 1
ATOM 1450 N N . ARG A 1 180 ? -40.821 -13.798 51.349 1.00 75.69 180 ARG A N 1
ATOM 1451 C CA . ARG A 1 180 ? -41.667 -14.509 52.320 1.00 75.69 180 ARG A CA 1
ATOM 1452 C C . ARG A 1 180 ? -42.151 -13.593 53.442 1.00 75.69 180 ARG A C 1
ATOM 1454 O O . ARG A 1 180 ? -43.330 -13.619 53.783 1.00 75.69 180 ARG A O 1
ATOM 1461 N N . ASN A 1 181 ? -41.269 -12.741 53.961 1.00 81.25 181 ASN A N 1
ATOM 1462 C CA . ASN A 1 181 ? -41.607 -11.762 54.991 1.00 81.25 181 ASN A CA 1
ATOM 1463 C C . ASN A 1 181 ? -42.583 -10.702 54.471 1.00 81.25 181 ASN A C 1
ATOM 1465 O O . ASN A 1 181 ? -43.525 -10.356 55.178 1.00 81.25 181 ASN A O 1
ATOM 1469 N N . ALA A 1 182 ? -42.413 -10.237 53.229 1.00 79.06 182 ALA A N 1
ATOM 1470 C CA . ALA A 1 182 ? -43.364 -9.327 52.596 1.00 79.06 182 ALA A CA 1
ATOM 1471 C C . ALA A 1 182 ? -44.751 -9.972 52.418 1.00 79.06 182 ALA A C 1
ATOM 1473 O O . ALA A 1 182 ? -45.757 -9.351 52.752 1.00 79.06 182 ALA A O 1
ATOM 1474 N N . ILE A 1 183 ? -44.815 -11.230 51.965 1.00 84.12 183 ILE A N 1
ATOM 1475 C CA . ILE A 1 183 ? -46.079 -11.973 51.820 1.00 84.12 183 ILE A CA 1
ATOM 1476 C C . ILE A 1 183 ? -46.777 -12.144 53.177 1.00 84.12 183 ILE A C 1
ATOM 1478 O O . ILE A 1 183 ? -47.974 -11.882 53.292 1.00 84.12 183 ILE A O 1
ATOM 1482 N N . ASN A 1 184 ? -46.034 -12.524 54.219 1.00 84.19 184 ASN A N 1
ATOM 1483 C CA . ASN A 1 184 ? -46.589 -12.688 55.563 1.00 84.19 184 ASN A CA 1
ATOM 1484 C C . ASN A 1 184 ? -47.090 -11.356 56.143 1.00 84.19 184 ASN A C 1
ATOM 1486 O O . ASN A 1 184 ? -48.174 -11.315 56.721 1.00 84.19 184 ASN A O 1
ATOM 1490 N N . ALA A 1 185 ? -46.346 -10.261 55.958 1.00 84.44 185 ALA A N 1
ATOM 1491 C CA . ALA A 1 185 ? -46.753 -8.935 56.422 1.00 84.44 185 ALA A CA 1
ATOM 1492 C C . ALA A 1 185 ? -48.048 -8.458 55.745 1.00 84.44 185 ALA A C 1
ATOM 1494 O O . ALA A 1 185 ? -48.931 -7.928 56.417 1.00 84.44 185 ALA A O 1
ATOM 1495 N N . ILE A 1 186 ? -48.195 -8.702 54.438 1.00 84.88 186 ILE A N 1
ATOM 1496 C CA . ILE A 1 186 ? -49.432 -8.404 53.703 1.00 84.88 186 ILE A CA 1
ATOM 1497 C C . ILE A 1 186 ? -50.595 -9.234 54.259 1.00 84.88 186 ILE A C 1
ATOM 1499 O O . ILE A 1 186 ? -51.649 -8.668 54.533 1.00 84.88 186 ILE A O 1
ATOM 1503 N N . SER A 1 187 ? -50.392 -10.535 54.503 1.00 81.94 187 SER A N 1
ATOM 1504 C CA . SER A 1 187 ? -51.431 -11.420 55.049 1.00 81.94 187 SER A CA 1
ATOM 1505 C C . SER A 1 187 ? -51.941 -10.961 56.420 1.00 81.94 187 SER A C 1
ATOM 1507 O O . SER A 1 187 ? -53.148 -10.986 56.666 1.00 81.94 187 SER A O 1
ATOM 1509 N N . VAL A 1 188 ? -51.040 -10.520 57.304 1.00 84.38 188 VAL A N 1
ATOM 1510 C CA . VAL A 1 188 ? -51.393 -10.001 58.637 1.00 84.38 188 VAL A CA 1
ATOM 1511 C C . VAL A 1 188 ? -52.172 -8.690 58.527 1.00 84.38 188 VAL A C 1
ATOM 1513 O O . VAL A 1 188 ? -53.190 -8.518 59.193 1.00 84.38 188 VAL A O 1
ATOM 1516 N N . LEU A 1 189 ? -51.742 -7.775 57.654 1.00 81.50 189 LEU A N 1
ATOM 1517 C CA . LEU A 1 189 ? -52.447 -6.509 57.440 1.00 81.50 189 LEU A CA 1
ATOM 1518 C C . LEU A 1 189 ? -53.853 -6.722 56.863 1.00 81.50 189 LEU A C 1
ATOM 1520 O O . LEU A 1 189 ? -54.781 -6.036 57.279 1.00 81.50 189 LEU A O 1
ATOM 1524 N N . THR A 1 190 ? -54.039 -7.695 55.967 1.00 71.06 190 THR A N 1
ATOM 1525 C CA . THR A 1 190 ? -55.364 -8.023 55.414 1.00 71.06 190 THR A CA 1
ATOM 1526 C C . THR A 1 190 ? -56.302 -8.700 56.413 1.00 71.06 190 THR A C 1
ATOM 1528 O O . THR A 1 190 ? -57.509 -8.529 56.301 1.00 71.06 190 THR A O 1
ATOM 1531 N N . GLN A 1 191 ? -55.778 -9.434 57.400 1.00 72.75 191 GLN A N 1
ATOM 1532 C CA . GLN A 1 191 ? -56.591 -10.043 58.462 1.00 72.75 191 GLN A CA 1
ATOM 1533 C C . GLN A 1 191 ? -57.058 -9.027 59.510 1.00 72.75 191 GLN A C 1
ATOM 1535 O O . GLN A 1 191 ? -58.111 -9.216 60.099 1.00 72.75 191 GLN A O 1
ATOM 1540 N N . ASN A 1 192 ? -56.306 -7.943 59.712 1.00 65.88 192 ASN A N 1
ATOM 1541 C CA . ASN A 1 192 ? -56.660 -6.876 60.655 1.00 65.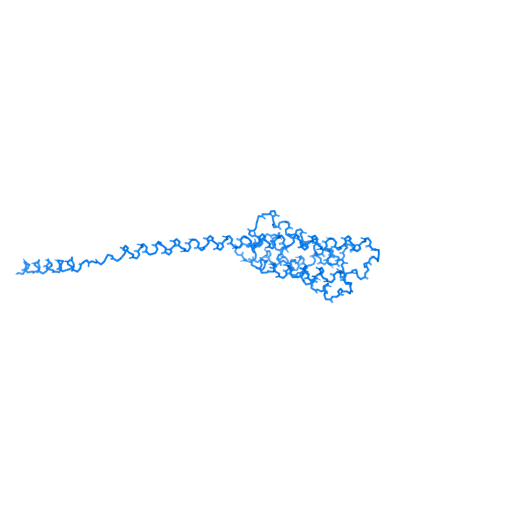88 192 ASN A CA 1
ATOM 1542 C C . ASN A 1 192 ? -57.609 -5.816 60.060 1.00 65.88 192 ASN A C 1
ATOM 1544 O O . ASN A 1 192 ? -57.996 -4.884 60.762 1.00 65.88 192 ASN A O 1
ATOM 1548 N N . LEU A 1 193 ? -57.932 -5.918 58.765 1.00 57.44 193 LEU A N 1
ATOM 1549 C CA . LEU A 1 193 ? -58.845 -5.023 58.041 1.00 57.44 193 LEU A CA 1
ATOM 1550 C C . LEU A 1 193 ? -60.234 -5.646 57.788 1.00 57.44 193 LEU A C 1
ATOM 1552 O O . LEU A 1 193 ? -61.069 -4.996 57.159 1.00 57.44 193 LEU A O 1
ATOM 1556 N N . ALA A 1 194 ? -60.469 -6.879 58.252 1.00 47.81 194 ALA A N 1
ATOM 1557 C CA . ALA A 1 194 ? -61.759 -7.574 58.235 1.00 47.81 194 ALA A CA 1
ATOM 1558 C C . ALA A 1 194 ? -62.378 -7.578 59.639 1.00 47.81 194 ALA A C 1
ATOM 1560 O O . ALA A 1 194 ? -63.622 -7.482 59.723 1.00 47.81 194 ALA A O 1
#

Organism: Rubus argutus (NCBI:txid59490)

InterPro domains:
  IPR008808 Powdery mildew resistance protein, RPW8 domain [PF05659] (40-138)

Sequence (194 aa):
MDGEVKSLARKLVETLEKPLLASNVERPLKQSEVWLITWFPVLLDFVSKAEKKSTTKMFKPLFGDLNSTLESLKPFVEKRMVLDLAKEEVENFKAQMEKGFELVNNELLLGRVDRSYNKKYVKMNQLLELNHSLQRQLSILRKKTASDLSKELESSRNIVALVSKLEKRTTVVVPKEQARNAINAISVLTQNLA

Foldseek 3Di:
DVPVVVVVVVVLCVPQQVVQQVDPDPDRDDSLLSLLLSLLVVLLVLLVVCLVPPPDPLCNVLSVLLNVLSVLCVVCSVVSVLVVDDPVSSVLSSVLSVLSCVLSVCVVVPPPPPPDPVSVVVSSVSSVVSSVSSVVSSVVSVVVVVVVVVVVVVVVVVVVVVVVVVVVVVPPPVPVVNVVVVVVVVVVVVVVVD

Mean predicted aligned error: 13.11 Å

pLDDT: mean 78.85, std 14.29, range [41.44, 97.25]

Solvent-accessible surface area (backbone atoms only — not comparable to full-atom values): 10856 Å² total; per-residue (Å²): 125,70,64,62,60,53,47,52,53,50,51,48,45,62,68,56,40,53,62,56,53,70,39,92,52,101,63,62,55,52,72,77,54,42,48,49,63,59,46,49,60,53,41,48,53,50,32,51,49,45,32,76,66,46,82,49,80,79,52,28,60,54,28,48,54,38,38,53,49,45,63,68,40,42,68,41,49,78,69,45,54,53,74,76,46,57,70,67,58,38,52,52,53,46,52,51,51,54,54,48,39,56,60,47,50,53,48,75,75,29,91,66,64,69,82,52,67,71,61,52,53,55,50,51,49,53,53,50,54,48,39,53,54,50,48,50,51,48,50,52,54,50,53,51,52,55,51,53,53,50,52,50,52,52,51,50,51,52,50,54,54,49,50,56,52,47,54,66,63,64,63,67,65,74,50,69,64,59,56,49,50,51,53,52,52,51,53,54,56,58,61,77,74,111